Protein AF-A0A1V4PFJ0-F1 (afdb_monomer_lite)

Radius of gyration: 23.64 Å; chains: 1; bounding box: 39×70×58 Å

Structure (mmCIF, N/CA/C/O backbone):
data_AF-A0A1V4PFJ0-F1
#
_entry.id   AF-A0A1V4PFJ0-F1
#
loop_
_atom_site.group_PDB
_atom_site.id
_atom_site.type_symbol
_atom_site.label_atom_id
_atom_site.label_alt_id
_atom_site.label_comp_id
_atom_site.label_asym_id
_atom_site.label_entity_id
_atom_site.label_seq_id
_atom_site.pdbx_PDB_ins_code
_atom_site.Cartn_x
_atom_site.Cartn_y
_atom_site.Cartn_z
_atom_site.occupancy
_atom_site.B_iso_or_equiv
_atom_site.auth_seq_id
_atom_site.auth_comp_id
_atom_site.auth_asym_id
_atom_site.auth_atom_id
_atom_site.pdbx_PDB_model_num
ATOM 1 N N . MET A 1 1 ? 21.392 -21.235 12.174 1.00 31.70 1 MET A N 1
ATOM 2 C CA . MET A 1 1 ? 21.861 -22.417 11.417 1.00 31.70 1 MET A CA 1
ATOM 3 C C . MET A 1 1 ? 20.761 -22.623 10.412 1.00 31.70 1 MET A C 1
ATOM 5 O O . MET A 1 1 ? 19.695 -23.098 10.780 1.00 31.70 1 MET A O 1
ATOM 9 N N . ASP A 1 2 ? 20.970 -22.055 9.231 1.00 31.12 2 ASP A N 1
ATOM 10 C CA . ASP A 1 2 ? 19.894 -21.696 8.315 1.00 31.12 2 ASP A CA 1
ATOM 11 C C . ASP A 1 2 ? 19.982 -22.630 7.111 1.00 31.12 2 ASP A C 1
ATOM 13 O O . ASP A 1 2 ? 20.761 -22.398 6.188 1.00 31.12 2 ASP A O 1
ATOM 17 N N . ASP A 1 3 ? 19.206 -23.711 7.149 1.00 29.95 3 ASP A N 1
ATOM 18 C CA . ASP A 1 3 ? 19.057 -24.630 6.024 1.00 29.95 3 ASP A CA 1
ATOM 19 C C . ASP A 1 3 ? 18.077 -24.030 5.009 1.00 29.95 3 ASP A C 1
ATOM 21 O O . ASP A 1 3 ? 16.872 -24.285 5.033 1.00 29.95 3 ASP A O 1
ATOM 25 N N . TRP A 1 4 ? 18.601 -23.219 4.092 1.00 31.28 4 TRP A N 1
ATOM 26 C CA . TRP A 1 4 ? 17.899 -22.891 2.855 1.00 31.28 4 TRP A CA 1
ATOM 27 C C . TRP A 1 4 ? 18.297 -23.902 1.783 1.00 31.28 4 TRP A C 1
ATOM 29 O O . TRP A 1 4 ? 19.468 -24.036 1.429 1.00 31.28 4 TRP A O 1
ATOM 39 N N . CYS A 1 5 ? 17.307 -24.611 1.244 1.00 31.45 5 CYS A N 1
ATOM 40 C CA . CYS A 1 5 ? 17.498 -25.491 0.101 1.00 31.45 5 CYS A CA 1
ATOM 41 C C . CYS A 1 5 ? 17.799 -24.622 -1.134 1.00 31.45 5 CYS A C 1
ATOM 43 O O . CYS A 1 5 ? 16.894 -24.032 -1.725 1.00 31.45 5 CYS A O 1
ATOM 45 N N . GLN A 1 6 ? 19.078 -24.487 -1.495 1.00 30.44 6 GLN A N 1
ATOM 46 C CA . GLN A 1 6 ? 19.480 -23.829 -2.734 1.00 30.44 6 GLN A CA 1
ATOM 47 C C . GLN A 1 6 ? 19.060 -24.706 -3.915 1.00 30.44 6 GLN A C 1
ATOM 49 O O . GLN A 1 6 ? 19.599 -25.792 -4.122 1.00 30.44 6 GLN A O 1
ATOM 54 N N . VAL A 1 7 ? 18.087 -24.237 -4.695 1.00 34.50 7 VAL A N 1
ATOM 55 C CA . VAL A 1 7 ? 17.766 -24.847 -5.987 1.00 34.50 7 VAL A CA 1
ATOM 56 C C . VAL A 1 7 ? 18.818 -24.367 -6.993 1.00 34.50 7 VAL A C 1
ATOM 58 O O . VAL A 1 7 ? 18.945 -23.155 -7.182 1.00 34.50 7 VAL A O 1
ATOM 61 N N . PRO A 1 8 ? 19.577 -25.269 -7.644 1.00 42.34 8 PRO A N 1
ATOM 62 C CA . PRO A 1 8 ? 20.580 -24.881 -8.629 1.00 42.34 8 PRO A CA 1
ATOM 63 C C . PRO A 1 8 ? 19.951 -24.069 -9.768 1.00 42.34 8 PRO A C 1
ATOM 65 O O . PRO A 1 8 ? 18.941 -24.479 -10.347 1.00 42.34 8 PRO A O 1
ATOM 68 N N . LEU A 1 9 ? 20.571 -22.938 -10.119 1.00 40.53 9 LEU A N 1
ATOM 69 C CA . LEU A 1 9 ? 20.148 -22.033 -11.202 1.00 40.53 9 LEU A CA 1
ATOM 70 C C . LEU A 1 9 ? 19.940 -22.747 -12.552 1.00 40.53 9 LEU A C 1
ATOM 72 O O . LEU A 1 9 ? 19.114 -22.332 -13.363 1.00 40.53 9 LEU A O 1
ATOM 76 N N . GLU A 1 10 ? 20.629 -23.866 -12.760 1.00 40.12 10 GLU A N 1
ATOM 77 C CA . GLU A 1 10 ? 20.521 -24.737 -13.933 1.00 40.12 10 GLU A CA 1
ATOM 78 C C . GLU A 1 10 ? 19.104 -25.317 -14.114 1.00 40.12 10 GLU A C 1
ATOM 80 O O . GLU A 1 10 ? 18.629 -25.462 -15.240 1.00 40.12 10 GLU A O 1
ATOM 85 N N . ILE A 1 11 ? 18.384 -25.575 -13.014 1.00 41.59 11 ILE A N 1
ATOM 86 C CA . ILE A 1 11 ? 17.011 -26.103 -13.040 1.00 41.59 11 ILE A CA 1
ATOM 87 C C . ILE A 1 11 ? 16.016 -25.008 -13.443 1.00 41.59 11 ILE A C 1
ATOM 89 O O . ILE A 1 11 ? 15.105 -25.257 -14.233 1.00 41.59 11 ILE A O 1
ATOM 93 N N . LEU A 1 12 ? 16.209 -23.780 -12.954 1.00 40.66 12 LEU A N 1
ATOM 94 C CA . LEU A 1 12 ? 15.379 -22.632 -13.332 1.00 40.66 12 LEU A CA 1
ATOM 95 C C . LEU A 1 12 ? 15.564 -22.274 -14.813 1.00 40.66 12 LEU A C 1
ATOM 97 O O . LEU A 1 12 ? 14.582 -22.009 -15.507 1.00 40.66 12 LEU A O 1
ATOM 101 N N . HIS A 1 13 ? 16.796 -22.352 -15.324 1.00 40.69 13 HIS A N 1
ATOM 102 C CA . HIS A 1 13 ? 17.085 -22.061 -16.727 1.00 40.69 13 HIS A CA 1
ATOM 103 C C . HIS A 1 13 ? 16.528 -23.129 -17.686 1.00 40.69 13 HIS A C 1
ATOM 105 O O . HIS A 1 13 ? 16.026 -22.794 -18.763 1.00 40.69 13 HIS A O 1
ATOM 111 N N . TRP A 1 14 ? 16.527 -24.403 -17.273 1.00 44.72 14 TRP A N 1
ATOM 112 C CA . TRP A 1 14 ? 15.917 -25.500 -18.033 1.00 44.72 14 TRP A CA 1
ATOM 113 C C . TRP A 1 14 ? 14.389 -25.377 -18.135 1.00 44.72 14 TRP A C 1
ATOM 115 O O . TRP A 1 14 ? 13.811 -25.658 -19.188 1.00 44.72 14 TRP A O 1
ATOM 125 N N . ILE A 1 15 ? 13.727 -24.923 -17.063 1.00 46.53 15 ILE A N 1
ATOM 126 C CA . ILE A 1 15 ? 12.273 -24.706 -17.049 1.00 46.53 15 ILE A CA 1
ATOM 127 C C . ILE A 1 15 ? 11.878 -23.580 -18.005 1.00 46.53 15 ILE A C 1
ATOM 129 O O . ILE A 1 15 ? 10.834 -23.680 -18.642 1.00 46.53 15 ILE A O 1
ATOM 133 N N . ASP A 1 16 ? 12.686 -22.530 -18.136 1.00 44.12 16 ASP A N 1
ATOM 134 C CA . ASP A 1 16 ? 12.340 -21.379 -18.974 1.00 44.12 16 ASP A CA 1
ATOM 135 C C . ASP A 1 16 ? 12.580 -21.632 -20.471 1.00 44.12 16 ASP A C 1
ATOM 137 O O . ASP A 1 16 ? 11.769 -21.240 -21.309 1.00 44.12 16 ASP A O 1
ATOM 141 N N . THR A 1 17 ? 13.628 -22.387 -20.813 1.00 45.12 17 THR A N 1
ATOM 142 C CA . THR A 1 17 ? 13.971 -22.729 -22.207 1.00 45.12 17 THR A CA 1
ATOM 143 C C . THR A 1 17 ? 13.023 -23.744 -22.855 1.00 45.12 17 THR A C 1
ATOM 145 O O . THR A 1 17 ? 12.924 -23.788 -24.079 1.00 45.12 17 THR A O 1
ATOM 148 N N . ASN A 1 18 ? 12.278 -24.535 -22.073 1.00 48.31 18 ASN A N 1
ATOM 149 C CA . ASN A 1 18 ? 11.474 -25.650 -22.593 1.00 48.31 18 ASN A CA 1
ATOM 150 C C . ASN A 1 18 ? 9.949 -25.425 -22.586 1.00 48.31 18 ASN A C 1
ATOM 152 O O . ASN A 1 18 ? 9.202 -26.348 -22.921 1.00 48.31 18 ASN A O 1
ATOM 156 N N . LYS A 1 19 ? 9.458 -24.213 -22.275 1.00 46.66 19 LYS A N 1
ATOM 157 C CA . LYS A 1 19 ? 8.010 -23.923 -22.150 1.00 46.66 19 LYS A CA 1
ATOM 158 C C . LYS A 1 19 ? 7.183 -24.119 -23.429 1.00 46.66 19 LYS A C 1
ATOM 160 O O . LYS A 1 19 ? 5.965 -24.201 -23.325 1.00 46.66 19 LYS A O 1
ATOM 165 N N . TRP A 1 20 ? 7.804 -24.231 -24.606 1.00 43.38 20 TRP A N 1
ATOM 166 C CA . TRP A 1 20 ? 7.074 -24.286 -25.885 1.00 43.38 20 TRP A CA 1
ATOM 167 C C . TRP A 1 20 ? 7.496 -25.411 -26.850 1.00 43.38 20 TRP A C 1
ATOM 169 O O . TRP A 1 20 ? 6.861 -25.589 -27.885 1.00 43.38 20 TRP A O 1
ATOM 179 N N . GLY A 1 21 ? 8.514 -26.220 -26.526 1.00 41.78 21 GLY A N 1
ATOM 180 C CA . GLY A 1 21 ? 9.088 -27.192 -27.477 1.00 41.78 21 GLY A CA 1
ATOM 181 C C . GLY A 1 21 ? 8.653 -28.656 -27.319 1.00 41.78 21 GLY A C 1
ATOM 182 O O . GLY A 1 21 ? 8.799 -29.445 -28.251 1.00 41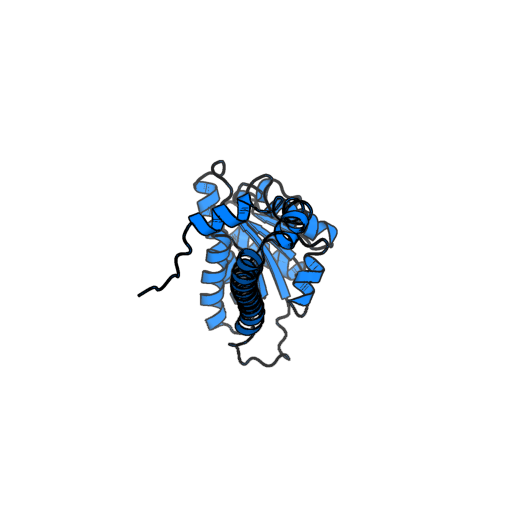.78 21 GLY A O 1
ATOM 183 N N . PHE A 1 22 ? 8.120 -29.057 -26.161 1.00 41.88 22 PHE A N 1
ATOM 184 C CA . PHE A 1 22 ? 8.022 -30.488 -25.829 1.00 41.88 22 PHE A CA 1
ATOM 185 C C . PHE A 1 22 ? 6.773 -31.199 -26.385 1.00 41.88 22 PHE A C 1
ATOM 187 O O . PHE A 1 22 ? 6.776 -32.421 -26.535 1.00 41.88 22 PHE A O 1
ATOM 194 N N . GLY A 1 23 ? 5.710 -30.454 -26.713 1.00 40.91 23 GLY A N 1
ATOM 195 C CA . GLY A 1 23 ? 4.405 -31.032 -27.064 1.00 40.91 23 GLY A CA 1
ATOM 196 C C . GLY A 1 23 ? 4.244 -31.500 -28.516 1.00 40.91 23 GLY A C 1
ATOM 197 O O . GLY A 1 23 ? 3.421 -32.374 -28.777 1.00 40.91 23 GLY A O 1
ATOM 198 N N . ILE A 1 24 ? 5.011 -30.942 -29.462 1.00 43.41 24 ILE A N 1
ATOM 199 C CA . ILE A 1 24 ? 4.742 -31.122 -30.905 1.00 43.41 24 ILE A CA 1
ATOM 200 C C . ILE A 1 24 ? 5.855 -31.914 -31.616 1.00 43.41 24 ILE A C 1
ATOM 202 O O . ILE A 1 24 ? 5.575 -32.672 -32.541 1.00 43.41 24 ILE A O 1
ATOM 206 N N . ALA A 1 25 ? 7.109 -31.841 -31.154 1.00 38.78 25 ALA A N 1
ATOM 207 C CA . ALA A 1 25 ? 8.217 -32.569 -31.784 1.00 38.78 25 ALA A CA 1
ATOM 208 C C . ALA A 1 25 ? 8.263 -34.073 -31.425 1.00 38.78 25 ALA A C 1
ATOM 210 O O . ALA A 1 25 ? 8.782 -34.884 -32.192 1.00 38.78 25 ALA A O 1
ATOM 211 N N . THR A 1 26 ? 7.699 -34.477 -30.281 1.00 46.06 26 THR A N 1
ATOM 212 C CA . THR A 1 26 ? 7.764 -35.865 -29.779 1.00 46.06 26 THR A CA 1
ATOM 213 C C . THR A 1 26 ? 6.647 -36.773 -30.301 1.00 46.06 26 THR A C 1
ATOM 215 O O . THR A 1 26 ? 6.811 -37.993 -30.319 1.00 46.06 26 THR A O 1
ATOM 218 N N . SER A 1 27 ? 5.534 -36.216 -30.777 1.00 47.97 27 SER A N 1
ATOM 219 C CA . SER A 1 27 ? 4.337 -36.975 -31.164 1.00 47.97 27 SER A CA 1
ATOM 220 C C . SER A 1 27 ? 4.395 -37.533 -32.592 1.00 47.97 27 SER A C 1
ATOM 222 O O . SER A 1 27 ? 3.872 -38.619 -32.828 1.00 47.97 27 SER A O 1
ATOM 224 N N . VAL A 1 28 ? 5.093 -36.872 -33.526 1.00 43.62 28 VAL A N 1
ATOM 225 C CA . VAL A 1 28 ? 5.175 -37.329 -34.932 1.00 43.62 28 VAL A CA 1
ATOM 226 C C . VAL A 1 28 ? 6.417 -38.191 -35.202 1.00 43.62 28 VAL A C 1
ATOM 228 O O . VAL A 1 28 ? 6.317 -39.221 -35.863 1.00 43.62 28 VAL A O 1
ATOM 231 N N . LEU A 1 29 ? 7.578 -37.851 -34.627 1.00 41.97 29 LEU A N 1
ATOM 232 C CA . LEU A 1 29 ? 8.813 -38.640 -34.791 1.00 41.97 29 LEU A CA 1
ATOM 233 C C . LEU A 1 29 ? 8.914 -39.821 -33.806 1.00 41.97 29 LEU A C 1
ATOM 235 O O . LEU A 1 29 ? 9.463 -40.867 -34.152 1.00 41.97 29 LEU A O 1
ATOM 239 N N . GLY A 1 30 ? 8.331 -39.709 -32.606 1.00 43.94 30 GLY A N 1
ATOM 240 C CA . GLY A 1 30 ? 8.332 -40.786 -31.608 1.00 43.94 30 GLY A CA 1
ATOM 241 C C . GLY A 1 30 ? 7.454 -41.984 -31.987 1.00 43.94 30 GLY A C 1
ATOM 242 O O . GLY A 1 30 ? 7.793 -43.122 -31.660 1.00 43.94 30 GLY A O 1
ATOM 243 N N . GLY A 1 31 ? 6.363 -41.752 -32.727 1.00 42.97 31 GLY A N 1
ATOM 244 C CA . GLY A 1 31 ? 5.457 -42.811 -33.186 1.00 42.97 31 GLY A CA 1
ATOM 245 C C . GLY A 1 31 ? 6.075 -43.743 -34.232 1.00 42.97 31 GLY A C 1
ATOM 246 O O . GLY A 1 31 ? 5.792 -44.939 -34.229 1.00 42.97 31 GLY A O 1
ATOM 247 N N . ILE A 1 32 ? 6.972 -43.226 -35.079 1.00 46.81 32 ILE A N 1
ATOM 248 C CA . ILE A 1 32 ? 7.593 -43.993 -36.171 1.00 46.81 32 ILE A CA 1
ATOM 249 C C . ILE A 1 32 ? 8.759 -44.856 -35.655 1.00 46.81 32 ILE A C 1
ATOM 251 O O . ILE A 1 32 ? 8.930 -45.993 -36.088 1.00 46.81 32 ILE A O 1
ATOM 255 N N . VAL A 1 33 ? 9.517 -44.379 -34.661 1.00 43.09 33 VAL A N 1
ATOM 256 C CA . VAL A 1 33 ? 10.661 -45.121 -34.090 1.00 43.09 33 VAL A CA 1
ATOM 257 C C . VAL A 1 33 ? 10.218 -46.252 -33.143 1.00 43.09 33 VAL A C 1
ATOM 259 O O . VAL A 1 33 ? 10.895 -47.275 -33.030 1.00 43.09 33 VAL A O 1
ATOM 262 N N . LEU A 1 34 ? 9.051 -46.131 -32.499 1.00 44.06 34 LEU A N 1
ATOM 263 C CA . LEU A 1 34 ? 8.540 -47.127 -31.542 1.00 44.06 34 LEU A CA 1
ATOM 264 C C . LEU A 1 34 ? 8.033 -48.434 -32.176 1.00 44.06 34 LEU A C 1
ATOM 266 O O . LEU A 1 34 ? 7.847 -49.417 -31.454 1.00 44.06 34 LEU A O 1
ATOM 270 N N . LEU A 1 35 ? 7.836 -48.471 -33.497 1.00 48.12 35 LEU A N 1
ATOM 271 C CA . LEU A 1 35 ? 7.360 -49.660 -34.213 1.00 48.12 35 LEU A CA 1
ATOM 272 C C . LEU A 1 35 ? 8.489 -50.584 -34.702 1.00 48.12 35 LEU A C 1
ATOM 274 O O . LEU A 1 35 ? 8.214 -51.738 -35.018 1.00 48.12 35 LEU A O 1
ATOM 278 N N . ALA A 1 36 ? 9.748 -50.130 -34.720 1.00 50.31 36 ALA A N 1
ATOM 279 C CA . ALA A 1 36 ? 10.834 -50.865 -35.378 1.00 50.31 36 ALA A CA 1
ATOM 280 C C . ALA A 1 36 ? 11.785 -51.633 -34.438 1.00 50.31 36 ALA A C 1
ATOM 282 O O . ALA A 1 36 ? 12.492 -52.524 -34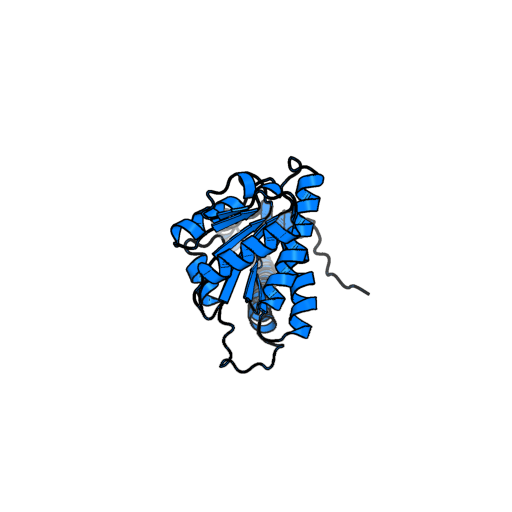.901 1.00 50.31 36 ALA A O 1
ATOM 283 N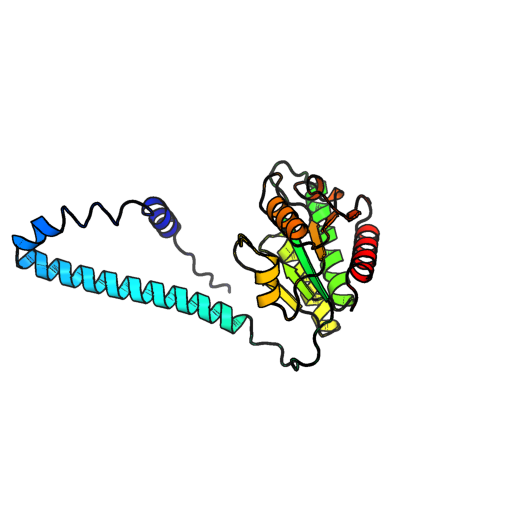 N . VAL A 1 37 ? 11.835 -51.337 -33.129 1.00 52.56 37 VAL A N 1
ATOM 284 C CA . VAL A 1 37 ? 12.849 -51.941 -32.235 1.00 52.56 37 VAL A CA 1
ATOM 285 C C . VAL A 1 37 ? 12.261 -52.337 -30.866 1.00 52.56 37 VAL A C 1
ATOM 287 O O . VAL A 1 37 ? 12.132 -51.495 -29.971 1.00 52.56 37 VAL A O 1
ATOM 290 N N . PRO A 1 38 ? 11.952 -53.631 -30.635 1.00 55.12 38 PRO A N 1
ATOM 291 C CA . PRO A 1 38 ? 11.380 -54.124 -29.373 1.00 55.12 38 PRO A CA 1
ATOM 292 C C . PRO A 1 38 ? 12.250 -53.861 -28.131 1.00 55.12 38 PRO A C 1
ATOM 294 O O . PRO A 1 38 ? 11.724 -53.658 -27.035 1.00 55.12 38 PRO A O 1
ATOM 297 N N . ALA A 1 39 ? 13.577 -53.829 -28.296 1.00 51.69 39 ALA A N 1
ATOM 298 C CA . ALA A 1 39 ? 14.522 -53.528 -27.219 1.00 51.69 39 ALA A CA 1
ATOM 299 C C . ALA A 1 39 ? 14.456 -52.051 -26.783 1.00 51.69 39 ALA A C 1
ATOM 301 O O . ALA A 1 39 ? 14.416 -51.759 -25.586 1.00 51.69 39 ALA A O 1
ATOM 302 N N . LEU A 1 40 ? 14.328 -51.129 -27.746 1.00 44.72 40 LEU A N 1
ATOM 303 C CA . LEU A 1 40 ? 14.185 -49.694 -27.487 1.00 44.72 40 LEU A CA 1
ATOM 304 C C . LEU A 1 40 ? 12.839 -49.383 -26.818 1.00 44.72 40 LEU A C 1
ATOM 306 O O . LEU A 1 40 ? 12.767 -48.536 -25.931 1.00 44.72 40 LEU A O 1
ATOM 310 N N . ARG A 1 41 ? 11.783 -50.133 -27.171 1.00 50.53 41 ARG A N 1
ATOM 311 C CA . ARG A 1 41 ? 10.453 -50.015 -26.556 1.00 50.53 41 ARG A CA 1
ATOM 312 C C . ARG A 1 41 ? 10.497 -50.267 -25.052 1.00 50.53 41 ARG A C 1
ATOM 314 O O . ARG A 1 41 ? 9.958 -49.454 -24.311 1.00 50.53 41 ARG A O 1
ATOM 321 N N . ARG A 1 42 ? 11.167 -51.336 -24.593 1.00 56.09 42 ARG A N 1
ATOM 322 C CA . ARG A 1 42 ? 11.285 -51.650 -23.152 1.00 56.09 42 ARG A CA 1
ATOM 323 C C . ARG A 1 42 ? 12.064 -50.580 -22.393 1.00 56.09 42 ARG A C 1
ATOM 325 O O . ARG A 1 42 ? 11.626 -50.155 -21.322 1.00 56.09 42 ARG A O 1
ATOM 332 N N . GLN A 1 43 ? 13.180 -50.126 -22.960 1.00 49.81 43 GLN A N 1
ATOM 333 C CA . GLN A 1 43 ? 14.024 -49.099 -22.355 1.00 49.81 43 GLN A CA 1
ATOM 334 C C . GLN A 1 43 ? 13.276 -47.762 -22.257 1.00 49.81 43 GLN A C 1
ATOM 336 O O . GLN A 1 43 ? 13.236 -47.167 -21.184 1.00 49.81 43 GLN A O 1
ATOM 341 N N . LEU A 1 44 ? 12.561 -47.363 -23.314 1.00 48.66 44 LEU A N 1
ATOM 342 C CA . LEU A 1 44 ? 11.718 -46.169 -23.315 1.00 48.66 44 LEU A CA 1
ATOM 343 C C . LEU A 1 44 ? 10.531 -46.288 -22.358 1.00 48.66 44 LEU A C 1
ATOM 345 O O . LEU A 1 44 ? 10.268 -45.322 -21.659 1.00 48.66 44 LEU A O 1
ATOM 349 N N . THR A 1 45 ? 9.847 -47.433 -22.235 1.00 56.25 45 THR A N 1
ATOM 350 C CA . THR A 1 45 ? 8.776 -47.584 -21.224 1.00 56.25 45 THR A CA 1
ATOM 351 C C . THR A 1 45 ? 9.288 -47.455 -19.796 1.00 56.25 45 THR A C 1
ATOM 353 O O . THR A 1 45 ? 8.595 -46.884 -18.958 1.00 56.25 45 THR A O 1
ATOM 356 N N . ASN A 1 46 ? 10.496 -47.942 -19.502 1.00 54.44 46 ASN A N 1
ATOM 357 C CA . ASN A 1 46 ? 11.094 -47.768 -18.180 1.00 54.44 46 ASN A CA 1
ATOM 358 C C . ASN A 1 46 ? 11.486 -46.311 -17.932 1.00 54.44 46 ASN A C 1
ATOM 360 O O . ASN A 1 46 ? 11.159 -45.777 -16.876 1.00 54.44 46 ASN A O 1
ATOM 364 N N . THR A 1 47 ? 12.088 -45.640 -18.914 1.00 49.75 47 THR A N 1
ATOM 365 C CA . THR A 1 47 ? 12.406 -44.210 -18.816 1.00 49.75 47 THR A CA 1
ATOM 366 C C . THR A 1 47 ? 11.139 -43.363 -18.696 1.00 49.75 47 THR A C 1
ATOM 368 O O . THR A 1 47 ? 11.070 -42.502 -17.828 1.00 49.75 47 THR A O 1
ATOM 371 N N . TRP A 1 48 ? 10.095 -43.646 -19.477 1.00 49.47 48 TRP A N 1
ATOM 372 C CA . TRP A 1 48 ? 8.797 -42.970 -19.395 1.00 49.47 48 TRP A CA 1
ATOM 373 C C . TRP A 1 48 ? 8.090 -43.219 -18.068 1.00 49.47 48 TRP A C 1
ATOM 375 O O . TRP A 1 48 ? 7.469 -42.302 -17.541 1.00 49.47 48 TRP A O 1
ATOM 385 N N . ARG A 1 49 ? 8.197 -44.421 -17.495 1.00 56.69 49 ARG A N 1
ATOM 386 C CA . ARG A 1 49 ? 7.680 -44.713 -16.154 1.00 56.69 49 ARG A CA 1
ATOM 387 C C . ARG A 1 49 ? 8.418 -43.903 -15.092 1.00 56.69 49 ARG A C 1
ATOM 389 O O . ARG A 1 49 ? 7.755 -43.262 -14.291 1.00 56.69 49 ARG A O 1
ATOM 396 N N . VAL A 1 50 ? 9.750 -43.845 -15.145 1.00 52.00 50 VAL A N 1
ATOM 397 C CA . VAL A 1 50 ? 10.564 -43.046 -14.211 1.00 52.00 50 VAL A CA 1
ATOM 398 C C . VAL A 1 50 ? 10.297 -41.547 -14.372 1.00 52.00 50 VAL A C 1
ATOM 400 O O . VAL A 1 50 ? 10.155 -40.845 -13.375 1.00 52.00 50 VAL A O 1
ATOM 403 N N . VAL A 1 51 ? 10.181 -41.045 -15.604 1.00 46.59 51 VAL A N 1
ATOM 404 C CA . VAL A 1 51 ? 9.827 -39.643 -15.878 1.00 46.59 51 VAL A CA 1
ATOM 405 C C . VAL A 1 51 ? 8.417 -39.352 -15.374 1.00 46.59 51 VAL A C 1
ATOM 407 O O . VAL A 1 51 ? 8.232 -38.379 -14.659 1.00 46.59 51 VAL A O 1
ATOM 410 N N . ARG A 1 52 ? 7.436 -40.219 -15.647 1.00 50.00 52 ARG A N 1
ATOM 411 C CA . ARG A 1 52 ? 6.057 -40.058 -15.168 1.00 50.00 52 ARG A CA 1
ATOM 412 C C . ARG A 1 52 ? 5.967 -40.113 -13.645 1.00 50.00 52 ARG A C 1
ATOM 414 O O . ARG A 1 52 ? 5.285 -39.276 -13.072 1.00 50.00 52 ARG A O 1
ATOM 421 N N . GLU A 1 53 ? 6.658 -41.039 -12.986 1.00 50.56 53 GLU A N 1
ATOM 422 C CA . GLU A 1 53 ? 6.724 -41.118 -11.521 1.00 50.56 53 GLU A CA 1
ATOM 423 C C . GLU A 1 53 ? 7.392 -39.871 -10.930 1.00 50.56 53 GLU A C 1
ATOM 425 O O . GLU A 1 53 ? 6.862 -39.282 -9.993 1.00 50.56 53 GLU A O 1
ATOM 430 N N . ARG A 1 54 ? 8.494 -39.386 -11.517 1.00 47.41 54 ARG A N 1
ATOM 431 C CA . ARG A 1 54 ? 9.160 -38.149 -11.073 1.00 47.41 54 ARG A CA 1
ATOM 432 C C . ARG A 1 54 ? 8.316 -36.900 -11.323 1.00 47.41 54 ARG A C 1
ATOM 434 O O . ARG A 1 54 ? 8.261 -36.038 -10.453 1.00 47.41 54 ARG A O 1
ATOM 441 N N . SER A 1 55 ? 7.619 -36.809 -12.454 1.00 45.34 55 SER A N 1
ATOM 442 C CA . SER A 1 55 ? 6.694 -35.714 -12.762 1.00 45.34 55 SER A CA 1
ATOM 443 C C . SER A 1 55 ? 5.464 -35.743 -11.861 1.00 45.34 55 SER A C 1
ATOM 445 O O . SER A 1 55 ? 5.055 -34.694 -11.379 1.00 45.34 55 SER A O 1
ATOM 447 N N . LEU A 1 56 ? 4.898 -36.919 -11.573 1.00 44.47 56 LEU A N 1
ATOM 448 C CA . LEU A 1 56 ? 3.798 -37.064 -10.617 1.00 44.47 56 LEU A CA 1
ATOM 449 C C . LEU A 1 56 ? 4.253 -36.726 -9.196 1.00 44.47 56 LEU A C 1
ATOM 451 O O . LEU A 1 56 ? 3.514 -36.049 -8.489 1.00 44.47 56 LEU A O 1
ATOM 455 N N . ASN A 1 57 ? 5.478 -37.089 -8.810 1.00 44.94 57 ASN A N 1
ATOM 456 C CA . ASN A 1 57 ? 6.061 -36.688 -7.532 1.00 44.94 57 ASN A CA 1
ATOM 457 C C . ASN A 1 57 ? 6.294 -35.174 -7.469 1.00 44.94 57 ASN A C 1
ATOM 459 O O . ASN A 1 57 ? 5.935 -34.575 -6.463 1.00 44.94 57 ASN A O 1
ATOM 463 N N . CYS A 1 58 ? 6.785 -34.539 -8.540 1.00 38.75 58 CYS A N 1
ATOM 464 C CA . CYS A 1 58 ? 6.902 -33.080 -8.652 1.00 38.75 58 CYS A CA 1
ATOM 465 C C . CYS A 1 58 ? 5.537 -32.384 -8.603 1.00 38.75 58 CYS A C 1
ATOM 467 O O . CYS A 1 58 ? 5.383 -31.404 -7.888 1.00 38.75 58 CYS A O 1
ATOM 469 N N . ILE A 1 59 ? 4.519 -32.902 -9.293 1.00 43.12 59 ILE A N 1
ATOM 470 C CA . ILE A 1 59 ? 3.151 -32.368 -9.232 1.00 43.12 59 ILE A CA 1
ATOM 471 C C . ILE A 1 59 ? 2.560 -32.574 -7.834 1.00 43.12 59 ILE A C 1
ATOM 473 O O . ILE A 1 59 ? 1.882 -31.682 -7.332 1.00 43.12 59 ILE A O 1
ATOM 477 N N . SER A 1 60 ? 2.829 -33.705 -7.176 1.00 39.59 60 SER A N 1
ATOM 478 C CA . SER A 1 60 ? 2.411 -33.947 -5.791 1.00 39.59 60 SER A CA 1
ATOM 479 C C . SER A 1 60 ? 3.163 -33.051 -4.811 1.00 39.59 60 SER A C 1
ATOM 481 O O . SER A 1 60 ? 2.563 -32.603 -3.848 1.00 39.59 60 SER A O 1
ATOM 483 N N . PHE A 1 61 ? 4.429 -32.721 -5.085 1.00 39.06 61 PHE A N 1
ATOM 484 C CA . PHE A 1 61 ? 5.254 -31.821 -4.286 1.00 39.06 61 PHE A CA 1
ATOM 485 C C . PHE A 1 61 ? 4.822 -30.367 -4.470 1.00 39.06 61 PHE A C 1
ATOM 487 O O . PHE A 1 61 ? 4.677 -29.657 -3.489 1.00 39.06 61 PHE A O 1
ATOM 494 N N . VAL A 1 62 ? 4.502 -29.940 -5.694 1.00 38.44 62 VAL A N 1
ATOM 495 C CA . VAL A 1 62 ? 3.915 -28.623 -5.977 1.00 38.44 62 VAL A CA 1
ATOM 496 C C . VAL A 1 62 ? 2.508 -28.532 -5.387 1.00 38.44 62 VAL A C 1
ATOM 498 O O . VAL A 1 62 ? 2.192 -27.540 -4.741 1.00 38.44 62 VAL A O 1
ATOM 501 N N . ARG A 1 63 ? 1.668 -29.571 -5.505 1.00 32.62 63 ARG A N 1
ATOM 502 C CA . ARG A 1 63 ? 0.359 -29.631 -4.825 1.00 32.62 63 ARG A CA 1
ATOM 503 C C . ARG A 1 63 ? 0.499 -29.681 -3.309 1.00 32.62 63 ARG A C 1
ATOM 505 O O . ARG A 1 63 ? -0.298 -29.045 -2.639 1.00 32.62 63 ARG A O 1
ATOM 512 N N . SER A 1 64 ? 1.504 -30.373 -2.783 1.00 32.25 64 SER A N 1
ATOM 513 C CA . SER A 1 64 ? 1.859 -30.388 -1.366 1.00 32.25 64 SER A CA 1
ATOM 514 C C . SER A 1 64 ? 2.299 -28.998 -0.934 1.00 32.25 64 SER A C 1
ATOM 516 O O . SER A 1 64 ? 1.748 -28.495 0.022 1.00 32.25 64 SER A O 1
ATOM 518 N N . LEU A 1 65 ? 3.139 -28.287 -1.683 1.00 32.00 65 LEU A N 1
ATOM 519 C CA . LEU A 1 65 ? 3.493 -26.887 -1.432 1.00 32.00 65 LEU A CA 1
ATOM 520 C C . LEU A 1 65 ? 2.278 -25.960 -1.498 1.00 32.00 65 LEU A C 1
ATOM 522 O O . LEU A 1 65 ? 2.161 -25.080 -0.656 1.00 32.00 65 LEU A O 1
ATOM 526 N N . THR A 1 66 ? 1.346 -26.188 -2.429 1.00 33.12 66 THR A N 1
ATOM 527 C CA . THR A 1 66 ? 0.103 -25.405 -2.587 1.00 33.12 66 THR A CA 1
ATOM 528 C C . THR A 1 66 ? -0.909 -25.702 -1.468 1.00 33.12 66 THR A C 1
ATOM 530 O O . THR A 1 66 ? -1.649 -24.824 -1.033 1.00 33.12 66 THR A O 1
ATOM 533 N N . LEU A 1 67 ? -0.953 -26.942 -0.972 1.00 30.72 67 LEU A N 1
ATOM 534 C CA . LEU A 1 67 ? -1.798 -27.362 0.151 1.00 30.72 67 LEU A CA 1
ATOM 535 C C . LEU A 1 67 ? -1.161 -27.027 1.504 1.00 30.72 67 LEU A C 1
ATOM 537 O O . LEU A 1 67 ? -1.883 -26.696 2.434 1.00 30.72 67 LEU A O 1
ATOM 541 N N . THR A 1 68 ? 0.169 -27.025 1.589 1.00 29.89 68 THR A N 1
ATOM 542 C CA . THR A 1 68 ? 0.944 -26.656 2.778 1.00 29.89 68 THR A CA 1
ATOM 543 C C . THR A 1 68 ? 0.963 -25.143 2.950 1.00 29.89 68 THR A C 1
ATOM 545 O O . THR A 1 68 ? 0.818 -24.683 4.071 1.00 29.89 68 THR A O 1
ATOM 548 N N . THR A 1 69 ? 1.002 -24.352 1.868 1.00 35.50 69 THR A N 1
ATOM 549 C CA . THR A 1 69 ? 0.720 -22.903 1.940 1.00 35.50 69 THR A CA 1
ATOM 550 C C . THR A 1 69 ? -0.734 -22.634 2.313 1.00 35.50 69 THR A C 1
ATOM 552 O O . THR A 1 69 ? -0.983 -21.775 3.151 1.00 35.50 69 THR A O 1
ATOM 555 N N . LYS A 1 70 ? -1.703 -23.411 1.803 1.00 31.70 70 LYS A N 1
ATOM 556 C CA . LYS A 1 70 ? -3.098 -23.320 2.274 1.00 31.70 70 LYS A CA 1
ATOM 557 C C . LYS A 1 70 ? -3.278 -23.728 3.741 1.00 31.70 70 LYS A C 1
ATOM 559 O O . LYS A 1 70 ? -4.171 -23.194 4.383 1.00 31.70 70 LYS A O 1
ATOM 564 N N . SER A 1 71 ? -2.469 -24.634 4.292 1.00 30.48 71 SER A N 1
ATOM 565 C CA . SER A 1 71 ? -2.612 -25.086 5.684 1.00 30.48 71 SER A CA 1
ATOM 566 C C . SER A 1 71 ? -1.724 -24.338 6.685 1.00 30.48 71 SER A C 1
ATOM 568 O O . SER A 1 71 ? -2.107 -24.225 7.847 1.00 30.48 71 SER A O 1
ATOM 570 N N . SER A 1 72 ? -0.570 -23.801 6.274 1.00 33.62 72 SER A N 1
ATOM 571 C CA . SER A 1 72 ? 0.322 -23.022 7.149 1.00 33.62 72 SER A CA 1
ATOM 572 C C . SER A 1 72 ? -0.108 -21.560 7.285 1.00 33.62 72 SER A C 1
ATOM 574 O O . SER A 1 72 ? 0.280 -20.909 8.245 1.00 33.62 72 SER A O 1
ATOM 576 N N . LEU A 1 73 ? -0.954 -21.052 6.380 1.00 41.56 73 LEU A N 1
ATOM 577 C CA . LEU A 1 73 ? -1.644 -19.765 6.549 1.00 41.56 73 LEU A CA 1
ATOM 578 C C . LEU A 1 73 ? -2.797 -19.823 7.574 1.00 41.56 73 LEU A C 1
ATOM 580 O O . LEU A 1 73 ? -3.316 -18.775 7.945 1.00 41.56 73 LEU A O 1
ATOM 584 N N . TYR A 1 74 ? -3.183 -21.017 8.054 1.00 41.50 74 TYR A N 1
ATOM 585 C CA . TYR A 1 74 ? -4.378 -21.222 8.893 1.00 41.50 74 TYR A CA 1
ATOM 586 C C . TYR A 1 74 ? -4.138 -21.843 10.278 1.00 41.50 74 TYR A C 1
ATOM 588 O O . TYR A 1 74 ? -5.092 -22.028 11.031 1.00 41.50 74 TYR A O 1
ATOM 596 N N . ARG A 1 75 ? -2.897 -22.133 10.673 1.00 34.97 75 ARG A N 1
ATOM 597 C CA . ARG A 1 75 ? -2.590 -22.624 12.026 1.00 34.97 75 ARG A CA 1
ATOM 598 C C . ARG A 1 75 ? -1.503 -21.768 12.652 1.00 34.97 75 ARG A C 1
ATOM 600 O O . ARG A 1 75 ? -0.350 -22.125 12.484 1.00 34.97 75 ARG A O 1
ATOM 607 N N . ASP A 1 76 ? -1.873 -20.662 13.308 1.00 38.94 76 ASP A N 1
ATOM 608 C CA . ASP A 1 76 ? -1.365 -20.356 14.666 1.00 38.94 76 ASP A CA 1
ATOM 609 C C . ASP A 1 76 ? -1.939 -19.078 15.322 1.00 38.94 76 ASP A C 1
ATOM 611 O O . ASP A 1 76 ? -1.210 -18.247 15.850 1.00 38.94 76 ASP A O 1
ATOM 615 N N . THR A 1 77 ? -3.258 -18.868 15.332 1.00 41.19 77 THR A N 1
ATOM 616 C CA . THR A 1 77 ? -3.850 -17.972 16.350 1.00 41.19 77 THR A CA 1
ATOM 617 C C . THR A 1 77 ? -5.191 -18.555 16.764 1.00 41.19 77 THR A C 1
ATOM 619 O O . THR A 1 77 ? -6.127 -18.565 15.972 1.00 41.19 77 THR A O 1
ATOM 622 N N . GLY A 1 78 ? -5.275 -19.110 17.973 1.00 37.88 78 GLY A N 1
ATOM 623 C CA . GLY A 1 78 ? -6.502 -19.661 18.558 1.00 37.88 78 GLY A CA 1
ATOM 624 C C . GLY A 1 78 ? -7.540 -18.591 18.907 1.00 37.88 78 GLY A C 1
ATOM 625 O O . GLY A 1 78 ? -8.029 -18.565 20.029 1.00 37.88 78 GLY A O 1
ATOM 626 N N . THR A 1 79 ? -7.840 -17.686 17.978 1.00 43.72 79 THR A N 1
ATOM 627 C CA . THR A 1 79 ? -8.886 -16.677 18.119 1.00 43.72 79 THR A CA 1
ATOM 628 C C . THR A 1 79 ? -10.166 -17.144 17.440 1.00 43.72 79 THR A C 1
ATOM 630 O O . THR A 1 79 ? -10.169 -17.554 16.277 1.00 43.72 79 THR A O 1
ATOM 633 N N . ASP A 1 80 ? -11.242 -17.100 18.219 1.00 38.03 80 ASP A N 1
ATOM 634 C CA . ASP A 1 80 ? -12.617 -17.383 17.831 1.00 38.03 80 ASP A CA 1
ATOM 635 C C . ASP A 1 80 ? -12.984 -16.593 16.551 1.00 38.03 80 ASP A C 1
ATOM 637 O O . ASP A 1 80 ? -12.764 -15.378 16.511 1.00 38.03 80 ASP A O 1
ATOM 641 N N . PRO A 1 81 ? -13.523 -17.221 15.485 1.00 44.50 81 PRO A N 1
ATOM 642 C CA . PRO A 1 81 ? -13.944 -16.527 14.259 1.00 44.50 81 PRO A CA 1
ATOM 643 C C . PRO A 1 81 ? -15.034 -15.454 14.465 1.00 44.50 81 PRO A C 1
ATOM 645 O O . PRO A 1 81 ? -15.404 -14.777 13.505 1.00 44.50 81 PRO A O 1
ATOM 648 N N . ALA A 1 82 ? -15.544 -15.286 15.690 1.00 41.25 82 ALA A N 1
ATOM 649 C CA . ALA A 1 82 ? -16.551 -14.297 16.062 1.00 41.25 82 ALA A CA 1
ATOM 650 C C . ALA A 1 82 ? -16.011 -12.870 16.314 1.00 41.25 82 ALA A C 1
ATOM 652 O O . ALA A 1 82 ? -16.786 -11.918 16.221 1.00 41.25 82 ALA A O 1
ATOM 653 N N . GLU A 1 83 ? -14.712 -12.669 16.564 1.00 44.56 83 GLU A N 1
ATOM 654 C CA . GLU A 1 83 ? -14.117 -11.323 16.662 1.00 44.56 83 GLU A CA 1
ATOM 655 C C . GLU A 1 83 ? -13.515 -10.912 15.318 1.00 44.56 83 GLU A C 1
ATOM 657 O O . GLU A 1 83 ? -12.303 -10.917 15.116 1.00 44.56 83 GLU A O 1
ATOM 662 N N . VAL A 1 84 ? -14.372 -10.597 14.346 1.00 45.72 84 VAL A N 1
ATOM 663 C CA . VAL A 1 84 ? -13.922 -10.154 13.021 1.00 45.72 84 VAL A CA 1
ATOM 664 C C . VAL A 1 84 ? -13.270 -8.769 13.161 1.00 45.72 84 VAL A C 1
ATOM 666 O O . VAL A 1 84 ? -13.986 -7.804 13.445 1.00 45.72 84 VAL A O 1
ATOM 669 N N . PRO A 1 85 ? -11.944 -8.609 12.957 1.00 52.28 85 PRO A N 1
ATOM 670 C CA . PRO A 1 85 ? -11.334 -7.284 12.951 1.00 52.28 85 PRO A CA 1
ATOM 671 C C . PRO A 1 85 ? -11.983 -6.451 11.839 1.00 52.28 85 PRO A C 1
ATOM 673 O O . PRO A 1 85 ? -12.023 -6.853 10.675 1.00 52.28 85 PRO A O 1
ATOM 676 N N . SER A 1 86 ? -12.535 -5.297 12.216 1.00 61.44 86 SER A N 1
ATOM 677 C CA . SER A 1 86 ? -13.556 -4.574 11.446 1.00 61.44 86 SER A CA 1
ATOM 678 C C . SER A 1 86 ? -13.064 -3.916 10.154 1.00 61.44 86 SER A C 1
ATOM 680 O O . SER A 1 86 ? -13.875 -3.391 9.395 1.00 61.44 86 SER A O 1
ATOM 682 N N . ARG A 1 87 ? -11.758 -3.922 9.857 1.00 82.19 87 ARG A N 1
ATOM 683 C CA . ARG A 1 87 ? -11.189 -3.201 8.706 1.00 82.19 87 ARG A CA 1
ATOM 684 C C . ARG A 1 87 ? -9.976 -3.920 8.133 1.00 82.19 87 ARG A C 1
ATOM 686 O O . ARG A 1 87 ? -9.064 -4.273 8.881 1.00 82.19 87 ARG A 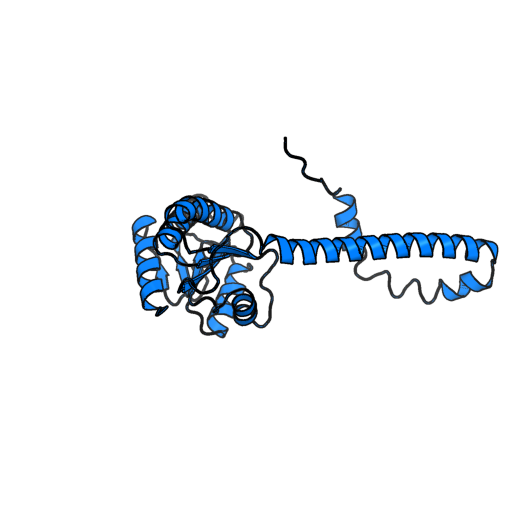O 1
ATOM 693 N N . ALA A 1 88 ? -9.951 -4.077 6.811 1.00 89.25 88 ALA A N 1
ATOM 694 C CA . ALA A 1 88 ? -8.799 -4.575 6.070 1.00 89.25 88 ALA A CA 1
ATOM 695 C C . ALA A 1 88 ? -8.302 -3.517 5.078 1.00 89.25 88 ALA A C 1
ATOM 697 O O . ALA A 1 88 ? -9.097 -2.892 4.377 1.00 89.25 88 ALA A O 1
ATOM 698 N N . VAL A 1 89 ? -6.988 -3.331 5.011 1.00 93.00 89 VAL A N 1
ATOM 699 C CA . VAL A 1 89 ? -6.319 -2.422 4.077 1.00 93.00 89 VAL A CA 1
ATOM 700 C C . VAL A 1 89 ? -5.374 -3.224 3.202 1.00 93.00 89 VAL A C 1
ATOM 702 O O . VAL A 1 89 ? -4.631 -4.074 3.690 1.00 93.00 89 VAL A O 1
ATOM 705 N N . TRP A 1 90 ? -5.382 -2.927 1.910 1.00 94.69 90 TRP A N 1
ATOM 706 C CA . TRP A 1 90 ? -4.405 -3.442 0.966 1.00 94.69 90 TRP A CA 1
ATOM 707 C C . TRP A 1 90 ? -3.247 -2.445 0.852 1.00 94.69 90 TRP A C 1
ATOM 709 O O . TRP A 1 90 ? -3.474 -1.257 0.639 1.00 94.69 90 TRP A O 1
ATOM 719 N N . VAL A 1 91 ? -2.003 -2.895 1.014 1.00 95.69 91 VAL A N 1
ATOM 720 C CA . VAL A 1 91 ? -0.812 -2.060 0.811 1.00 95.69 91 VAL A CA 1
ATOM 721 C C . VAL A 1 91 ? 0.014 -2.610 -0.344 1.00 95.69 91 VAL A C 1
ATOM 723 O O . VAL A 1 91 ? 0.403 -3.780 -0.349 1.00 95.69 91 VAL A O 1
ATOM 726 N N . ALA A 1 92 ? 0.301 -1.738 -1.304 1.00 94.94 92 ALA A N 1
ATOM 727 C CA . ALA A 1 92 ? 1.104 -2.008 -2.484 1.00 94.94 92 ALA A CA 1
ATOM 728 C C . ALA A 1 92 ? 2.349 -1.118 -2.478 1.00 94.94 92 ALA A C 1
ATOM 730 O O . ALA A 1 92 ? 2.289 0.067 -2.145 1.00 94.94 92 ALA A O 1
ATOM 731 N N . GLY A 1 93 ? 3.495 -1.668 -2.870 1.00 93.69 93 GLY A N 1
ATOM 732 C CA . GLY A 1 93 ? 4.719 -0.879 -2.896 1.00 93.69 93 GLY A CA 1
ATOM 733 C C . GLY A 1 93 ? 5.986 -1.667 -3.166 1.00 93.69 93 GLY A C 1
ATOM 734 O O . GLY A 1 93 ? 6.014 -2.887 -3.024 1.00 93.69 93 GLY A O 1
ATOM 735 N N . SER A 1 94 ? 7.045 -0.960 -3.548 1.00 92.50 94 SER A N 1
ATOM 736 C CA . SER A 1 94 ? 8.427 -1.457 -3.590 1.00 92.50 94 SER A CA 1
ATOM 737 C C . SER A 1 94 ? 9.394 -0.285 -3.401 1.00 92.50 94 SER A C 1
ATOM 739 O O . SER A 1 94 ? 8.974 0.870 -3.422 1.00 92.50 94 SER A O 1
ATOM 741 N N . TYR A 1 95 ? 10.697 -0.543 -3.274 1.00 87.62 95 TYR A N 1
ATOM 742 C CA . TYR A 1 95 ? 11.711 0.522 -3.260 1.00 87.62 95 TYR A CA 1
ATOM 743 C C . TYR A 1 95 ? 11.905 1.229 -4.615 1.00 87.62 95 TYR A C 1
ATOM 745 O O . TYR A 1 95 ? 12.826 2.026 -4.769 1.00 87.62 95 TYR A O 1
ATOM 753 N N . GLY A 1 96 ? 11.033 0.968 -5.589 1.00 76.62 96 GLY A N 1
ATOM 754 C CA . GLY A 1 96 ? 11.190 1.471 -6.943 1.00 76.62 96 GLY A CA 1
ATOM 755 C C . GLY A 1 96 ? 12.238 0.688 -7.718 1.00 76.62 96 GLY A C 1
ATOM 756 O O . GLY A 1 96 ? 12.481 -0.485 -7.436 1.00 76.62 96 GLY A O 1
ATOM 757 N N . ASP A 1 97 ? 12.808 1.336 -8.722 1.00 80.00 97 ASP A N 1
ATOM 758 C CA . ASP A 1 97 ? 13.910 0.835 -9.539 1.00 80.00 97 ASP A CA 1
ATOM 759 C C . ASP A 1 97 ? 15.192 1.646 -9.271 1.00 80.00 97 ASP A C 1
ATOM 761 O O . ASP A 1 97 ? 15.286 2.427 -8.314 1.00 80.00 97 ASP A O 1
ATOM 765 N N . ASP A 1 98 ? 16.202 1.465 -10.117 1.00 79.56 98 ASP A N 1
ATOM 766 C CA . ASP A 1 98 ? 17.468 2.196 -10.029 1.00 79.56 98 ASP A CA 1
ATOM 767 C C . ASP A 1 98 ? 17.305 3.707 -10.262 1.00 79.56 98 ASP A C 1
ATOM 769 O O . ASP A 1 98 ? 18.170 4.481 -9.861 1.00 79.56 98 ASP A O 1
ATOM 773 N N . SER A 1 99 ? 16.185 4.151 -10.847 1.00 79.12 99 SER A N 1
ATOM 774 C CA . SER A 1 99 ? 15.891 5.575 -11.045 1.00 79.12 99 SER A CA 1
ATOM 775 C C . SER A 1 99 ? 15.331 6.261 -9.795 1.00 79.12 99 SER A C 1
ATOM 777 O O . SER A 1 99 ? 15.302 7.489 -9.726 1.00 79.12 99 SER A O 1
ATOM 779 N N . THR A 1 100 ? 14.903 5.487 -8.792 1.00 85.06 100 THR A N 1
ATOM 780 C CA . THR A 1 100 ? 14.384 6.021 -7.526 1.00 85.06 100 THR A CA 1
ATOM 781 C C . THR A 1 100 ? 15.542 6.413 -6.610 1.00 85.06 100 THR A C 1
ATOM 783 O O . THR A 1 100 ? 16.422 5.594 -6.323 1.00 85.06 100 THR A O 1
ATOM 786 N N . SER A 1 101 ? 15.538 7.659 -6.132 1.00 90.38 101 SER A N 1
ATOM 787 C CA . SER A 1 101 ? 16.633 8.203 -5.327 1.00 90.38 101 SER A CA 1
ATOM 788 C C . SER A 1 101 ? 16.744 7.521 -3.960 1.00 90.38 101 SER A C 1
ATOM 790 O O . SER A 1 101 ? 15.756 7.077 -3.371 1.00 90.38 101 SER A O 1
ATOM 792 N N . ASP A 1 102 ? 17.949 7.501 -3.388 1.00 91.00 102 ASP A N 1
ATOM 793 C CA . ASP A 1 102 ? 18.176 6.950 -2.045 1.00 91.00 102 ASP A CA 1
ATOM 794 C C . ASP A 1 102 ? 17.344 7.650 -0.964 1.00 91.00 102 ASP A C 1
ATOM 796 O O . ASP A 1 102 ? 16.974 7.040 0.040 1.00 91.00 102 ASP A O 1
ATOM 800 N N . GLN A 1 103 ? 17.050 8.940 -1.147 1.00 91.25 103 GLN A N 1
ATOM 801 C CA . GLN A 1 103 ? 16.201 9.694 -0.227 1.00 91.25 103 GLN A CA 1
ATOM 802 C C . GLN A 1 103 ? 14.750 9.204 -0.280 1.00 91.25 103 GLN A C 1
ATOM 804 O O . GLN A 1 103 ? 14.152 8.984 0.773 1.00 91.25 103 GLN A O 1
ATOM 809 N N . GLU A 1 104 ? 14.207 8.970 -1.476 1.00 91.00 104 GLU A N 1
ATOM 810 C CA . GLU A 1 104 ? 12.863 8.410 -1.662 1.00 91.00 104 GLU A CA 1
ATOM 811 C C . GLU A 1 104 ? 12.775 6.984 -1.116 1.00 91.00 104 GLU A C 1
ATOM 813 O O . GLU A 1 104 ? 11.838 6.669 -0.383 1.00 91.00 104 GLU A O 1
ATOM 818 N N . LYS A 1 105 ? 13.790 6.145 -1.365 1.00 91.31 105 LYS A N 1
ATOM 819 C CA . LYS A 1 105 ? 13.882 4.789 -0.795 1.00 91.31 105 LYS A CA 1
ATOM 820 C C . LYS A 1 105 ? 13.895 4.823 0.734 1.00 91.31 105 LYS A C 1
ATOM 822 O O . LYS A 1 105 ? 13.121 4.118 1.381 1.00 91.31 105 LYS A O 1
ATOM 827 N N . LYS A 1 106 ? 14.715 5.692 1.338 1.00 92.06 106 LYS A N 1
ATOM 828 C CA . LYS A 1 106 ? 14.746 5.887 2.800 1.00 92.06 106 LYS A CA 1
ATOM 829 C C . LYS A 1 106 ? 13.393 6.344 3.340 1.00 92.06 106 LYS A C 1
ATOM 831 O O . LYS A 1 106 ? 12.952 5.829 4.369 1.00 92.06 106 LYS A O 1
ATOM 836 N N . PHE A 1 107 ? 12.738 7.279 2.656 1.00 91.75 107 PHE A N 1
ATOM 837 C CA . PHE A 1 107 ? 11.413 7.760 3.033 1.00 91.75 107 PHE A CA 1
ATOM 838 C C . PHE A 1 107 ? 10.363 6.644 2.939 1.00 91.75 107 PHE A C 1
ATOM 840 O O . PHE A 1 107 ? 9.614 6.438 3.891 1.00 91.75 107 PHE A O 1
ATOM 847 N N . ALA A 1 108 ? 10.363 5.858 1.859 1.00 93.56 108 ALA A N 1
ATOM 848 C CA . ALA A 1 108 ? 9.478 4.709 1.673 1.00 93.56 108 ALA A CA 1
ATOM 849 C C . ALA A 1 108 ? 9.598 3.699 2.827 1.00 93.56 108 ALA A C 1
ATOM 851 O O . ALA A 1 108 ? 8.586 3.302 3.403 1.00 93.56 108 ALA A O 1
ATOM 852 N N . GLY A 1 109 ? 10.824 3.350 3.233 1.00 94.56 109 GLY A N 1
ATOM 853 C CA . GLY A 1 109 ? 11.062 2.453 4.370 1.00 94.56 109 GLY A CA 1
ATOM 854 C C . GLY A 1 109 ? 10.608 3.048 5.710 1.00 94.56 109 GLY A C 1
ATOM 855 O O . GLY A 1 109 ? 10.019 2.360 6.543 1.00 94.56 109 GLY A O 1
ATOM 856 N N . GLN A 1 110 ? 10.816 4.353 5.932 1.00 94.69 110 GLN A N 1
ATOM 857 C CA . GLN A 1 110 ? 10.293 5.037 7.124 1.00 94.69 110 GLN A CA 1
ATOM 858 C C . GLN A 1 110 ? 8.762 5.010 7.175 1.00 94.69 110 GLN A C 1
ATOM 860 O O . GLN A 1 110 ? 8.202 4.665 8.217 1.00 94.69 110 GLN A O 1
ATOM 865 N N . VAL A 1 111 ? 8.099 5.335 6.062 1.00 94.62 111 VAL A N 1
ATOM 866 C CA . VAL A 1 111 ? 6.639 5.279 5.935 1.00 94.62 111 VAL A CA 1
ATOM 867 C C . VAL A 1 111 ? 6.143 3.860 6.175 1.00 94.62 111 VAL A C 1
ATOM 869 O O . VAL A 1 111 ? 5.238 3.685 6.978 1.00 94.62 111 VAL A O 1
ATOM 872 N N . ALA A 1 112 ? 6.755 2.843 5.568 1.00 95.69 112 ALA A N 1
ATOM 873 C CA . ALA A 1 112 ? 6.357 1.449 5.744 1.00 95.69 112 ALA A CA 1
ATOM 874 C C . ALA A 1 112 ? 6.406 1.001 7.212 1.00 95.69 112 ALA A C 1
ATOM 876 O O . ALA A 1 112 ? 5.447 0.410 7.715 1.00 95.69 112 ALA A O 1
ATOM 877 N N . ARG A 1 113 ? 7.482 1.340 7.934 1.00 95.31 113 ARG A N 1
ATOM 87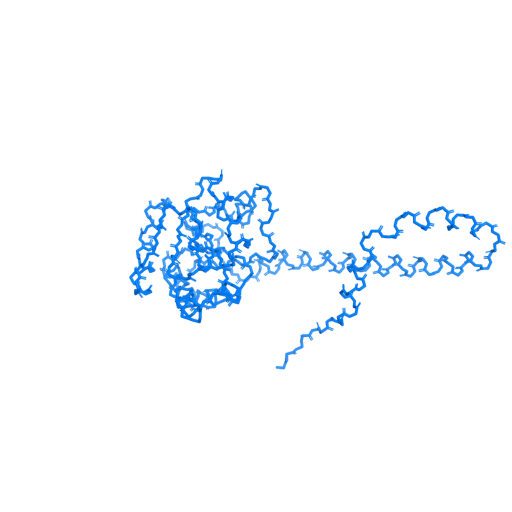8 C CA . ARG A 1 113 ? 7.611 1.024 9.365 1.00 95.31 113 ARG A CA 1
ATOM 879 C C . ARG A 1 113 ? 6.577 1.765 10.213 1.00 95.31 113 ARG A C 1
ATOM 881 O O . ARG A 1 113 ? 5.928 1.143 11.053 1.00 95.31 113 ARG A O 1
ATOM 888 N N . LEU A 1 114 ? 6.413 3.071 10.002 1.00 94.62 114 LEU A N 1
ATOM 889 C CA . LEU A 1 114 ? 5.438 3.877 10.744 1.00 94.62 114 LEU A CA 1
ATOM 890 C C . LEU A 1 114 ? 4.006 3.415 10.462 1.00 94.62 114 LEU A C 1
ATOM 892 O O . LEU A 1 114 ? 3.231 3.221 11.393 1.00 94.62 114 LEU A O 1
ATOM 896 N N . LEU A 1 115 ? 3.680 3.161 9.197 1.00 95.06 115 LEU A N 1
ATOM 897 C CA . LEU A 1 115 ? 2.373 2.681 8.773 1.00 95.06 115 LEU A CA 1
ATOM 898 C C . LEU A 1 115 ? 2.060 1.308 9.378 1.00 95.06 115 LEU A C 1
ATOM 900 O O . LEU A 1 115 ? 0.974 1.128 9.919 1.00 95.06 115 LEU A O 1
ATOM 904 N N . GLY A 1 116 ? 3.009 0.367 9.363 1.00 93.94 116 GLY A N 1
ATOM 905 C CA . GLY A 1 116 ? 2.836 -0.940 10.005 1.00 93.94 116 GLY A CA 1
ATOM 906 C C . GLY A 1 116 ? 2.541 -0.824 11.504 1.00 93.94 116 GLY A C 1
ATOM 907 O O . GLY A 1 116 ? 1.649 -1.499 12.011 1.00 93.94 116 GLY A O 1
ATOM 908 N N . SER A 1 117 ? 3.235 0.078 12.204 1.00 93.12 117 SER A N 1
ATOM 909 C CA . SER A 1 117 ? 2.992 0.359 13.626 1.00 93.12 117 SER A CA 1
ATOM 910 C C . SER A 1 117 ? 1.596 0.938 13.872 1.00 93.12 117 SER A C 1
ATOM 912 O O . SER A 1 117 ? 0.853 0.439 14.716 1.00 93.12 117 SER A O 1
ATOM 914 N N . GLU A 1 118 ? 1.206 1.969 13.121 1.00 92.75 118 GLU A N 1
ATOM 915 C CA . GLU A 1 118 ? -0.069 2.660 13.336 1.00 92.75 118 GLU A CA 1
ATOM 916 C C . GLU A 1 118 ? -1.284 1.827 12.895 1.00 92.75 118 GLU A C 1
ATOM 918 O O . GLU A 1 118 ? -2.317 1.863 13.564 1.00 92.75 118 GLU A O 1
ATOM 923 N N . LEU A 1 119 ? -1.166 1.018 11.834 1.00 92.12 119 LEU A N 1
ATOM 924 C CA . LEU A 1 119 ? -2.209 0.062 11.438 1.00 92.12 119 LEU A CA 1
ATOM 925 C C . LEU A 1 119 ? -2.423 -1.009 12.516 1.00 92.12 119 LEU A C 1
ATOM 927 O O . LEU A 1 119 ? -3.569 -1.303 12.857 1.00 92.12 119 LEU A O 1
ATOM 931 N N . ALA A 1 120 ? -1.340 -1.532 13.104 1.00 90.06 120 ALA A N 1
ATOM 932 C CA . ALA A 1 120 ? -1.421 -2.501 14.195 1.00 90.06 120 ALA A CA 1
ATOM 933 C C . ALA A 1 120 ? -2.086 -1.900 15.444 1.00 90.06 120 ALA A C 1
ATOM 935 O O . ALA A 1 120 ? -3.018 -2.491 15.986 1.00 90.06 120 ALA A O 1
ATOM 936 N N . LYS A 1 121 ? -1.686 -0.690 15.864 1.00 88.88 121 LYS A N 1
ATOM 937 C CA . LYS A 1 121 ? -2.330 0.035 16.981 1.00 88.88 121 LYS A CA 1
ATOM 938 C C . LYS A 1 121 ? -3.806 0.330 16.722 1.00 88.88 121 LYS A C 1
ATOM 940 O O . LYS A 1 121 ? -4.598 0.405 17.655 1.00 88.88 121 LYS A O 1
ATOM 945 N N . ALA A 1 122 ? -4.176 0.534 15.460 1.00 87.12 122 ALA A N 1
ATOM 946 C CA . ALA A 1 122 ? -5.553 0.770 15.051 1.00 87.12 122 ALA A CA 1
ATOM 947 C C . ALA A 1 122 ? -6.383 -0.519 14.906 1.00 87.12 122 ALA A C 1
ATOM 949 O O . ALA A 1 122 ? -7.556 -0.409 14.549 1.00 87.12 122 ALA A O 1
ATOM 950 N N . ASN A 1 123 ? -5.804 -1.699 15.166 1.00 88.12 123 ASN A N 1
ATOM 951 C CA . ASN A 1 123 ? -6.430 -3.008 14.966 1.00 88.12 123 ASN A CA 1
ATOM 952 C C . ASN A 1 123 ? -6.966 -3.195 13.527 1.00 88.12 123 ASN A C 1
ATOM 954 O O . ASN A 1 123 ? -8.054 -3.730 13.313 1.00 88.12 123 ASN A O 1
ATOM 958 N N . ILE A 1 124 ? -6.215 -2.711 12.529 1.00 88.50 124 ILE A N 1
ATOM 959 C CA . ILE A 1 124 ? -6.563 -2.811 11.105 1.00 88.50 124 ILE A CA 1
ATOM 960 C C . ILE A 1 124 ? -5.779 -3.964 10.484 1.00 88.50 124 ILE A C 1
ATOM 962 O O . ILE A 1 124 ? -4.552 -3.956 10.497 1.00 88.50 124 ILE A O 1
ATOM 966 N N . THR A 1 125 ? -6.489 -4.927 9.894 1.00 90.12 125 THR A N 1
ATOM 967 C CA . THR A 1 125 ? -5.875 -6.035 9.153 1.00 90.12 125 THR A CA 1
ATOM 968 C C . THR A 1 125 ? -5.200 -5.504 7.895 1.00 90.12 125 THR A C 1
ATOM 970 O O . THR A 1 125 ? -5.750 -4.658 7.191 1.00 90.12 125 THR A O 1
ATOM 973 N N . VAL A 1 126 ? -4.012 -6.010 7.587 1.00 91.62 126 VAL A N 1
ATOM 974 C CA . VAL A 1 126 ? -3.228 -5.564 6.435 1.00 91.62 126 VAL A CA 1
ATOM 975 C C . VAL A 1 126 ? -3.022 -6.721 5.478 1.00 91.62 126 VAL A C 1
ATOM 977 O O . VAL A 1 126 ? -2.638 -7.813 5.893 1.00 91.62 126 VAL A O 1
ATOM 980 N N . VAL A 1 127 ? -3.247 -6.471 4.195 1.00 91.88 127 VAL A N 1
ATOM 981 C CA . VAL A 1 127 ? -2.898 -7.382 3.110 1.00 91.88 127 VAL A CA 1
ATOM 982 C C . VAL A 1 127 ? -1.834 -6.739 2.243 1.00 91.88 127 VAL A C 1
ATOM 984 O O . VAL A 1 127 ? -2.000 -5.608 1.792 1.00 91.88 127 VAL A O 1
ATOM 987 N N . VAL A 1 128 ? -0.743 -7.454 2.004 1.00 93.00 128 VAL A N 1
ATOM 988 C CA . VAL A 1 128 ? 0.380 -6.967 1.203 1.00 93.00 128 VAL A CA 1
ATOM 989 C C . VAL A 1 128 ? 0.792 -7.989 0.155 1.00 93.00 128 VAL A C 1
ATOM 991 O O . VAL A 1 128 ? 0.634 -9.193 0.356 1.00 93.00 128 VAL A O 1
ATOM 994 N N . GLY A 1 129 ? 1.348 -7.505 -0.953 1.00 89.19 129 GLY A N 1
ATOM 995 C CA . GLY A 1 129 ? 2.115 -8.337 -1.876 1.00 89.19 129 GLY A CA 1
ATOM 996 C C . GLY A 1 129 ? 3.544 -8.588 -1.384 1.00 89.19 129 GLY A C 1
ATOM 997 O O . GLY A 1 129 ? 3.910 -8.268 -0.251 1.00 89.19 129 GLY A O 1
ATOM 998 N N . GLU A 1 130 ? 4.375 -9.129 -2.270 1.00 87.62 130 GLU A N 1
ATOM 999 C CA . GLU A 1 130 ? 5.767 -9.466 -1.973 1.00 87.62 130 GLU A CA 1
ATOM 1000 C C . GLU A 1 130 ? 6.748 -8.394 -2.479 1.00 87.62 130 GLU A C 1
ATOM 1002 O O . GLU A 1 130 ? 6.969 -8.244 -3.688 1.00 87.62 130 GLU A O 1
ATOM 1007 N N . SER A 1 131 ? 7.345 -7.649 -1.542 1.00 90.19 131 SER A N 1
ATOM 1008 C CA . SER A 1 131 ? 8.464 -6.731 -1.792 1.00 90.19 131 SER A CA 1
ATOM 1009 C C . SER A 1 131 ? 9.199 -6.354 -0.498 1.00 90.19 131 SER A C 1
ATOM 1011 O O . SER A 1 131 ? 8.617 -6.395 0.587 1.00 90.19 131 SER A O 1
ATOM 1013 N N . ASP A 1 132 ? 10.459 -5.925 -0.608 1.00 90.19 132 ASP A N 1
ATOM 1014 C CA . ASP A 1 132 ? 11.311 -5.563 0.540 1.00 90.19 132 ASP A CA 1
ATOM 1015 C C . ASP A 1 132 ? 10.691 -4.488 1.444 1.00 90.19 132 ASP A C 1
ATOM 1017 O O . ASP A 1 132 ? 10.685 -4.616 2.668 1.00 90.19 132 ASP A O 1
ATOM 1021 N N . VAL A 1 133 ? 10.086 -3.453 0.851 1.00 93.44 133 VAL A N 1
ATOM 1022 C CA . VAL A 1 133 ? 9.431 -2.384 1.620 1.00 93.44 133 VAL A CA 1
ATOM 1023 C C . VAL A 1 133 ? 8.207 -2.907 2.390 1.00 93.44 133 VAL A C 1
ATOM 1025 O O . VAL A 1 133 ? 7.925 -2.464 3.504 1.00 93.44 133 VAL A O 1
ATOM 1028 N N . LEU A 1 134 ? 7.493 -3.893 1.835 1.00 94.19 134 LEU A N 1
ATOM 1029 C CA . LEU A 1 134 ? 6.325 -4.510 2.470 1.00 94.19 134 LEU A CA 1
ATOM 1030 C C . LEU A 1 134 ? 6.732 -5.535 3.538 1.00 94.19 134 LEU A C 1
ATOM 1032 O O . LEU A 1 134 ? 6.014 -5.695 4.529 1.00 94.19 134 LEU A O 1
ATOM 1036 N N . TYR A 1 135 ? 7.902 -6.168 3.404 1.00 92.00 135 TYR A N 1
ATOM 1037 C CA . TYR A 1 135 ? 8.506 -6.956 4.480 1.00 92.00 135 TYR A CA 1
ATOM 1038 C C . TYR A 1 135 ? 8.810 -6.086 5.704 1.00 92.00 135 TYR A C 1
ATOM 1040 O O . TYR A 1 135 ? 8.516 -6.493 6.829 1.00 92.00 135 TYR A O 1
ATOM 1048 N N . GLU A 1 136 ? 9.327 -4.868 5.518 1.00 93.31 136 GLU A N 1
ATOM 1049 C CA . GLU A 1 136 ? 9.544 -3.937 6.632 1.00 93.31 136 GLU A CA 1
ATOM 1050 C C . GLU A 1 136 ? 8.247 -3.535 7.332 1.00 93.31 136 GLU A C 1
ATOM 1052 O O . GLU A 1 136 ? 8.189 -3.530 8.567 1.00 93.31 136 GLU A O 1
ATOM 1057 N N . LEU A 1 137 ? 7.197 -3.255 6.554 1.00 95.12 137 LEU A N 1
ATOM 1058 C CA . LEU A 1 137 ? 5.862 -2.997 7.087 1.00 95.12 137 LEU A CA 1
ATOM 1059 C C . LEU A 1 137 ? 5.387 -4.177 7.937 1.00 95.12 137 LEU A C 1
ATOM 1061 O O . LEU A 1 137 ? 5.024 -3.985 9.097 1.00 95.12 137 LEU A O 1
ATOM 1065 N N . CYS A 1 138 ? 5.428 -5.396 7.389 1.00 92.81 138 CYS A N 1
ATOM 1066 C CA . CYS A 1 138 ? 4.962 -6.602 8.075 1.00 92.81 138 CYS A CA 1
ATOM 1067 C C . CYS A 1 138 ? 5.757 -6.897 9.347 1.00 92.81 138 CYS A C 1
ATOM 1069 O O . CYS A 1 138 ? 5.176 -7.288 10.359 1.00 92.81 138 CYS A O 1
ATOM 1071 N N . ASN A 1 139 ? 7.073 -6.692 9.319 1.00 91.88 139 ASN A N 1
ATOM 1072 C CA . ASN A 1 139 ? 7.934 -6.904 10.476 1.00 91.88 139 ASN A CA 1
ATOM 1073 C C . ASN A 1 139 ? 7.585 -5.948 11.619 1.00 91.88 139 ASN A C 1
ATOM 1075 O O . ASN A 1 139 ? 7.439 -6.391 12.760 1.00 91.88 139 ASN A O 1
ATOM 1079 N N . THR A 1 140 ? 7.409 -4.655 11.333 1.00 92.06 140 THR A N 1
ATOM 1080 C CA . THR A 1 140 ? 6.988 -3.695 12.362 1.00 92.06 140 THR A CA 1
ATOM 1081 C C . THR A 1 140 ? 5.562 -3.964 12.825 1.00 92.06 140 THR A C 1
ATOM 1083 O O . THR A 1 140 ? 5.311 -3.973 14.029 1.00 92.06 140 THR A O 1
ATOM 1086 N N . TYR A 1 141 ? 4.649 -4.247 11.895 1.00 92.31 141 TYR A N 1
ATOM 1087 C CA . TYR A 1 141 ? 3.264 -4.577 12.204 1.00 92.31 141 TYR A CA 1
ATOM 1088 C C . TYR A 1 141 ? 3.179 -5.745 13.191 1.00 92.31 141 TYR A C 1
ATOM 1090 O O . TYR A 1 141 ? 2.581 -5.596 14.250 1.00 92.31 141 TYR A O 1
ATOM 1098 N N . ARG A 1 142 ? 3.836 -6.878 12.896 1.00 89.00 142 ARG A N 1
ATOM 1099 C CA . ARG A 1 142 ? 3.816 -8.084 13.746 1.00 89.00 142 ARG A CA 1
ATOM 1100 C C . ARG A 1 142 ? 4.358 -7.819 15.149 1.00 89.00 142 ARG A C 1
ATOM 1102 O O . ARG A 1 142 ? 3.800 -8.300 16.130 1.00 89.00 142 ARG A O 1
ATOM 1109 N N . ARG A 1 143 ? 5.437 -7.035 15.256 1.00 88.44 143 ARG A N 1
ATOM 1110 C CA . ARG A 1 143 ? 6.015 -6.654 16.556 1.00 88.44 143 ARG A CA 1
ATOM 1111 C C . ARG A 1 143 ? 5.016 -5.884 17.418 1.00 88.44 143 ARG A C 1
ATOM 1113 O O . ARG A 1 143 ? 4.960 -6.118 18.619 1.00 88.44 143 ARG A O 1
ATOM 1120 N N . VAL A 1 144 ? 4.240 -4.988 16.810 1.00 87.94 144 VAL A N 1
ATOM 1121 C CA . VAL A 1 144 ? 3.258 -4.154 17.514 1.00 87.94 144 VAL A CA 1
ATOM 1122 C C . VAL A 1 144 ? 1.951 -4.912 17.761 1.00 87.94 144 VAL A C 1
ATOM 1124 O O . VAL A 1 144 ? 1.403 -4.829 18.855 1.00 87.94 144 VAL A O 1
ATOM 1127 N N . SER A 1 145 ? 1.464 -5.704 16.803 1.00 84.88 145 SER A N 1
ATOM 1128 C CA . SER A 1 145 ? 0.203 -6.449 16.929 1.00 84.88 145 SER A CA 1
ATOM 1129 C C . SER A 1 145 ? 0.237 -7.476 18.058 1.00 84.88 145 SER A C 1
ATOM 1131 O O . SER A 1 145 ? -0.768 -7.664 18.737 1.00 84.88 145 SER A O 1
ATOM 1133 N N . ASN A 1 146 ? 1.399 -8.088 18.317 1.00 78.19 146 ASN A N 1
ATOM 1134 C CA . ASN A 1 146 ? 1.590 -9.010 19.442 1.00 78.19 146 ASN A CA 1
ATOM 1135 C C . ASN A 1 146 ? 1.308 -8.364 20.812 1.00 78.19 146 ASN A C 1
ATOM 1137 O O . ASN A 1 146 ? 1.083 -9.081 21.781 1.00 78.19 146 ASN A O 1
ATOM 1141 N N . LEU A 1 147 ? 1.305 -7.030 20.897 1.00 73.50 147 LEU A N 1
ATOM 1142 C CA . LEU A 1 147 ? 0.992 -6.279 22.114 1.00 73.50 147 LEU A CA 1
ATOM 1143 C C . LEU A 1 147 ? -0.493 -5.899 22.223 1.00 73.50 147 LEU A C 1
ATOM 1145 O O . LEU A 1 147 ? -0.953 -5.582 23.315 1.00 73.50 147 LEU A O 1
ATOM 1149 N N . HIS A 1 148 ? -1.230 -5.900 21.107 1.00 68.12 148 HIS A N 1
ATOM 1150 C CA . HIS A 1 148 ? -2.581 -5.331 21.022 1.00 68.12 148 HIS A CA 1
ATOM 1151 C C . HIS A 1 148 ? -3.678 -6.344 20.654 1.00 68.12 148 HIS A C 1
ATOM 1153 O O . HIS A 1 148 ? -4.849 -6.048 20.873 1.00 68.12 148 HIS A O 1
ATOM 1159 N N . GLY A 1 149 ? -3.320 -7.538 20.164 1.00 63.00 149 GLY A N 1
ATOM 1160 C CA . GLY A 1 149 ? -4.270 -8.590 19.781 1.00 63.00 149 GLY A CA 1
ATOM 1161 C C . GLY A 1 149 ? -5.119 -8.249 18.543 1.00 63.00 149 GLY A C 1
ATOM 1162 O O . GLY A 1 149 ? -5.132 -7.120 18.064 1.00 63.00 149 GLY A O 1
ATOM 1163 N N . GLY A 1 150 ? -5.820 -9.246 17.994 1.00 67.69 150 GLY A N 1
ATOM 1164 C CA . GLY A 1 150 ? -6.904 -9.051 17.015 1.00 67.69 150 GLY A CA 1
ATOM 1165 C C . GLY A 1 150 ? -6.506 -8.977 15.534 1.00 67.69 150 GLY A C 1
ATOM 1166 O O . GLY A 1 150 ? -6.968 -9.794 14.737 1.00 67.69 150 GLY A O 1
ATOM 1167 N N . ALA A 1 151 ? -5.673 -8.021 15.126 1.00 70.56 151 ALA A N 1
ATOM 1168 C CA . ALA A 1 151 ? -5.465 -7.753 13.701 1.00 70.56 151 ALA A CA 1
ATOM 1169 C C . ALA A 1 151 ? -4.307 -8.546 13.073 1.00 70.56 151 ALA A C 1
ATOM 1171 O O . ALA A 1 151 ? -3.265 -8.786 13.686 1.00 70.56 151 ALA A O 1
ATOM 1172 N N . ARG A 1 152 ? -4.462 -8.910 11.794 1.00 82.12 152 ARG A N 1
ATOM 1173 C CA . ARG A 1 152 ? -3.545 -9.809 11.071 1.00 82.12 152 ARG A CA 1
ATOM 1174 C C . ARG A 1 152 ? -2.807 -9.087 9.942 1.00 82.12 152 ARG A C 1
ATOM 1176 O O . ARG A 1 152 ? -3.360 -8.200 9.304 1.00 82.12 152 ARG A O 1
ATOM 1183 N N . ALA A 1 153 ? -1.572 -9.506 9.671 1.00 85.56 153 ALA A N 1
ATOM 1184 C CA . ALA A 1 153 ? -0.854 -9.147 8.448 1.00 85.56 153 ALA A CA 1
ATOM 1185 C C . ALA A 1 153 ? -0.784 -10.373 7.532 1.00 85.56 153 ALA A C 1
ATOM 1187 O O . ALA A 1 153 ? -0.170 -11.382 7.892 1.00 85.56 153 ALA A O 1
ATOM 1188 N N . LEU A 1 154 ? -1.414 -10.282 6.364 1.00 87.19 154 LEU A N 1
ATOM 1189 C CA . LEU A 1 154 ? -1.443 -11.317 5.339 1.00 87.19 154 LEU A CA 1
ATOM 1190 C C . LEU A 1 154 ? -0.518 -10.911 4.195 1.00 87.19 154 LEU A C 1
ATOM 1192 O O . LEU A 1 154 ? -0.715 -9.874 3.565 1.00 87.19 154 LEU A O 1
ATOM 1196 N N . MET A 1 155 ? 0.482 -11.741 3.920 1.00 86.50 155 MET A N 1
ATOM 1197 C CA . MET A 1 155 ? 1.346 -11.579 2.757 1.00 86.50 155 MET A CA 1
ATOM 1198 C C . MET A 1 155 ? 0.895 -12.552 1.674 1.00 86.50 155 MET A C 1
ATOM 1200 O O . MET A 1 155 ? 0.860 -13.763 1.892 1.00 86.50 155 MET A O 1
ATOM 1204 N N . VAL A 1 156 ? 0.519 -12.013 0.521 1.00 84.25 156 VAL A N 1
ATOM 1205 C CA . VAL A 1 156 ? 0.120 -12.790 -0.648 1.00 84.25 156 VAL A CA 1
ATOM 1206 C C . VAL A 1 156 ? 1.349 -12.984 -1.523 1.00 84.25 156 VAL A C 1
ATOM 1208 O O . VAL A 1 156 ? 1.865 -12.033 -2.108 1.00 84.25 156 VAL A O 1
ATOM 1211 N N . HIS A 1 157 ? 1.814 -14.228 -1.602 1.00 76.94 157 HIS A N 1
ATOM 1212 C CA . HIS A 1 157 ? 2.918 -14.603 -2.478 1.00 76.94 157 HIS A CA 1
ATOM 1213 C C . HIS A 1 157 ? 2.457 -14.696 -3.933 1.00 76.94 157 HIS A C 1
ATOM 1215 O O . HIS A 1 157 ? 1.368 -15.192 -4.231 1.00 76.94 157 HIS A O 1
ATOM 1221 N N . GLY A 1 158 ? 3.318 -14.253 -4.849 1.00 68.62 158 GLY A N 1
ATOM 1222 C CA . GLY A 1 158 ? 2.989 -14.127 -6.267 1.00 68.62 158 GLY A CA 1
ATOM 1223 C C . GLY A 1 158 ? 2.458 -12.740 -6.638 1.00 68.62 158 GLY A C 1
ATOM 1224 O O . GLY A 1 158 ? 2.493 -11.800 -5.851 1.00 68.62 158 GLY A O 1
ATOM 1225 N N . SER A 1 159 ? 2.032 -12.577 -7.891 1.00 58.69 159 SER A N 1
ATOM 1226 C CA . SER A 1 159 ? 1.476 -11.302 -8.365 1.00 58.69 159 SER A CA 1
ATOM 1227 C C . SER A 1 159 ? -0.048 -11.351 -8.303 1.00 58.69 159 SER A C 1
ATOM 1229 O O . SER A 1 159 ? -0.631 -12.315 -8.796 1.00 58.69 159 SER A O 1
ATOM 1231 N N . LEU A 1 160 ? -0.688 -10.304 -7.772 1.00 68.00 160 LEU A N 1
ATOM 1232 C CA . LEU A 1 160 ? -2.146 -10.104 -7.788 1.00 68.00 160 LEU A CA 1
ATOM 1233 C C . LEU A 1 160 ? -2.649 -9.770 -9.211 1.00 68.00 160 LEU A C 1
ATOM 1235 O O . LEU A 1 160 ? -3.284 -8.749 -9.442 1.00 68.00 160 LEU A O 1
ATOM 1239 N N . ARG A 1 161 ? -2.341 -10.625 -10.193 1.00 65.75 161 ARG A N 1
ATOM 1240 C CA . ARG A 1 161 ? -2.744 -10.496 -11.607 1.00 65.75 161 ARG A CA 1
ATOM 1241 C C . ARG A 1 161 ? -4.060 -11.211 -11.884 1.00 65.75 161 ARG A C 1
ATOM 1243 O O . ARG A 1 161 ? -4.186 -11.963 -12.848 1.00 65.75 161 ARG A O 1
ATOM 1250 N N . HIS A 1 162 ? -5.020 -11.029 -10.994 1.00 66.31 162 HIS A N 1
ATOM 1251 C CA . HIS A 1 162 ? -6.369 -11.518 -11.221 1.00 66.31 162 HIS A CA 1
ATOM 1252 C C . HIS A 1 162 ? -7.166 -10.440 -11.949 1.00 66.31 162 HIS A C 1
ATOM 1254 O O . HIS A 1 162 ? -6.956 -9.255 -11.707 1.00 66.31 162 HIS A O 1
ATOM 1260 N N . GLU A 1 163 ? -8.080 -10.851 -12.830 1.00 71.69 163 GLU A N 1
ATOM 1261 C CA . GLU A 1 163 ? -9.055 -9.928 -13.432 1.00 71.69 163 GLU A CA 1
ATOM 1262 C C . GLU A 1 163 ? -9.862 -9.198 -12.347 1.00 71.69 163 GLU A C 1
ATOM 1264 O O . GLU A 1 163 ? -10.222 -8.038 -12.521 1.00 71.69 163 GLU A O 1
ATOM 1269 N N . ASP A 1 164 ? -10.057 -9.861 -11.202 1.00 79.25 164 ASP A N 1
ATOM 1270 C CA . ASP A 1 164 ? -10.687 -9.316 -10.006 1.00 79.25 164 ASP A CA 1
ATOM 1271 C C . ASP A 1 164 ? -9.799 -9.535 -8.759 1.00 79.25 164 ASP A C 1
ATOM 1273 O O . ASP A 1 164 ? -9.954 -10.527 -8.033 1.00 79.25 164 ASP A O 1
ATOM 1277 N N . PRO A 1 165 ? -8.821 -8.646 -8.490 1.00 81.44 165 PRO A N 1
ATOM 1278 C CA . PRO A 1 165 ? -7.990 -8.761 -7.298 1.00 81.44 165 PRO A CA 1
ATOM 1279 C C . PRO A 1 165 ? -8.791 -8.477 -6.026 1.00 81.44 165 PRO A C 1
ATOM 1281 O O . PRO A 1 165 ? -8.474 -9.039 -4.985 1.00 81.44 165 PRO A O 1
ATOM 1284 N N . VAL A 1 166 ? -9.840 -7.653 -6.082 1.00 80.12 166 VAL A N 1
ATOM 1285 C CA . VAL A 1 166 ? -10.644 -7.318 -4.900 1.00 80.12 166 VAL A CA 1
ATOM 1286 C C . VAL A 1 166 ? -11.511 -8.497 -4.483 1.00 80.12 166 VAL A C 1
ATOM 1288 O O . VAL A 1 166 ? -11.547 -8.811 -3.296 1.00 80.12 166 VAL A O 1
ATOM 1291 N N . GLY A 1 167 ? -12.136 -9.202 -5.425 1.00 80.19 167 GLY A N 1
ATOM 1292 C CA . GLY A 1 167 ? -12.838 -10.456 -5.164 1.00 80.19 167 GLY A CA 1
ATOM 1293 C C . GLY A 1 167 ? -11.895 -11.559 -4.692 1.00 80.19 167 GLY A C 1
ATOM 1294 O O . GLY A 1 167 ? -12.209 -12.258 -3.730 1.00 80.19 167 GLY A O 1
ATOM 1295 N N . PHE A 1 168 ? -10.695 -11.670 -5.276 1.00 82.88 168 PHE A N 1
ATOM 1296 C CA . PHE A 1 168 ? -9.672 -12.594 -4.776 1.00 82.88 168 PHE A CA 1
ATOM 1297 C C . PHE A 1 168 ? -9.284 -12.281 -3.323 1.00 82.88 168 PHE A C 1
ATOM 1299 O O . PHE A 1 168 ? -9.346 -13.162 -2.466 1.00 82.88 168 PHE A O 1
ATOM 1306 N N . LEU A 1 169 ? -8.953 -11.026 -3.009 1.00 82.69 169 LEU A N 1
ATOM 1307 C CA . LEU A 1 169 ? -8.630 -10.605 -1.646 1.00 82.69 169 LEU A CA 1
ATOM 1308 C C . LEU A 1 169 ? -9.829 -10.760 -0.701 1.00 82.69 169 LEU A C 1
ATOM 1310 O O . LEU A 1 169 ? -9.659 -11.189 0.436 1.00 82.69 169 LEU A O 1
ATOM 1314 N N . GLY A 1 170 ? -11.042 -10.497 -1.182 1.00 78.50 170 GLY A N 1
ATOM 1315 C CA . GLY A 1 170 ? -12.293 -10.734 -0.469 1.00 78.50 170 GLY A CA 1
ATOM 1316 C C . GLY A 1 170 ? -12.608 -12.213 -0.239 1.00 78.50 170 GLY A C 1
ATOM 1317 O O . GLY A 1 170 ? -13.388 -12.510 0.650 1.00 78.50 170 GLY A O 1
ATOM 1318 N N . SER A 1 171 ? -12.001 -13.141 -0.986 1.00 81.75 171 SER A N 1
ATOM 1319 C CA . SER A 1 171 ? -12.089 -14.584 -0.712 1.00 81.75 171 SER A CA 1
ATOM 1320 C C . SER A 1 171 ? -11.083 -15.056 0.345 1.00 81.75 171 SER A C 1
ATOM 1322 O O . SER A 1 171 ? -11.307 -16.069 1.006 1.00 81.75 171 SER A O 1
ATOM 1324 N N . LEU A 1 172 ? -9.973 -14.324 0.507 1.00 77.00 172 LEU A N 1
ATOM 1325 C CA . LEU A 1 172 ? -8.965 -14.569 1.545 1.00 77.00 172 LEU A CA 1
ATOM 1326 C C . LEU A 1 172 ? -9.352 -13.935 2.885 1.00 77.00 172 LEU A C 1
ATOM 1328 O O . LEU A 1 172 ? -8.963 -14.415 3.949 1.00 77.00 172 LEU A O 1
ATOM 1332 N N . LEU A 1 173 ? -10.090 -12.834 2.822 1.00 74.44 173 LEU A N 1
ATOM 1333 C CA . LEU A 1 173 ? -10.586 -12.078 3.959 1.00 74.44 173 LEU A CA 1
ATOM 1334 C C . LEU A 1 173 ? -12.071 -12.377 4.190 1.00 74.44 173 LEU A C 1
ATOM 1336 O O . LEU A 1 173 ? -12.772 -12.822 3.298 1.00 74.44 173 LEU A O 1
ATOM 1340 N N . VAL A 1 174 ? -12.596 -12.062 5.375 1.00 74.00 174 VAL A N 1
ATOM 1341 C CA . VAL A 1 174 ? -14.059 -12.079 5.596 1.00 74.00 174 VAL A CA 1
ATOM 1342 C C . VAL A 1 174 ? -14.748 -10.937 4.825 1.00 74.00 174 VAL A C 1
ATOM 1344 O O . VAL A 1 174 ? -15.927 -11.023 4.491 1.00 74.00 174 VAL A O 1
ATOM 1347 N N . ARG A 1 175 ? -14.014 -9.851 4.544 1.00 77.25 175 ARG A N 1
ATOM 1348 C CA . ARG A 1 175 ? -14.466 -8.674 3.790 1.00 77.25 175 ARG A CA 1
ATOM 1349 C C . ARG A 1 175 ? -13.336 -8.173 2.882 1.00 77.25 175 ARG A C 1
ATOM 1351 O O . ARG A 1 175 ? -12.185 -8.213 3.316 1.00 77.25 175 ARG A O 1
ATOM 1358 N N . PRO A 1 176 ? -13.630 -7.671 1.670 1.00 83.81 176 PRO A N 1
ATOM 1359 C CA . PRO A 1 176 ? -12.608 -7.099 0.798 1.00 83.81 176 PRO A CA 1
ATOM 1360 C C . PRO A 1 176 ? -11.916 -5.894 1.459 1.00 83.81 176 PRO A C 1
ATOM 1362 O O . PRO A 1 176 ? -12.505 -5.242 2.330 1.00 83.81 176 PRO A O 1
ATOM 1365 N N . PRO A 1 177 ? -10.672 -5.578 1.058 1.00 87.25 177 PRO A N 1
ATOM 1366 C CA . PRO A 1 177 ? -9.982 -4.397 1.553 1.00 87.25 177 PRO A CA 1
ATOM 1367 C C . PRO A 1 177 ? -10.745 -3.130 1.161 1.00 87.25 177 PRO A C 1
ATOM 1369 O O . PRO A 1 177 ? -11.219 -2.992 0.035 1.00 87.25 177 PRO A O 1
ATOM 1372 N N . THR A 1 178 ? -10.851 -2.194 2.097 1.00 89.69 178 THR A N 1
ATOM 1373 C CA . THR A 1 178 ? -11.638 -0.963 1.928 1.00 89.69 178 THR A CA 1
ATOM 1374 C C . THR A 1 178 ? -10.829 0.190 1.361 1.00 89.69 178 THR A C 1
ATOM 1376 O O . THR A 1 178 ? -11.401 1.168 0.895 1.00 89.69 178 THR A O 1
ATOM 1379 N N . VAL A 1 179 ? -9.503 0.096 1.422 1.00 93.50 179 VAL A N 1
ATOM 1380 C CA . VAL A 1 179 ? -8.564 1.100 0.926 1.00 93.50 179 VAL A CA 1
ATOM 1381 C C . VAL A 1 179 ? -7.334 0.388 0.376 1.00 93.50 179 VAL A C 1
ATOM 1383 O O . VAL A 1 179 ? -6.864 -0.586 0.973 1.00 93.50 179 VAL A O 1
ATOM 1386 N N . LEU A 1 180 ? -6.790 0.917 -0.719 1.00 95.75 180 LEU A N 1
ATOM 1387 C CA . LEU A 1 180 ? -5.431 0.642 -1.161 1.00 95.75 180 LEU A CA 1
ATOM 1388 C C . LEU A 1 180 ? -4.496 1.781 -0.733 1.00 95.75 180 LEU A C 1
ATOM 1390 O O . LEU A 1 180 ? -4.781 2.952 -0.976 1.00 95.75 180 LEU A O 1
ATOM 1394 N N . ILE A 1 181 ? -3.351 1.439 -0.148 1.00 96.94 181 ILE A N 1
ATOM 1395 C CA . ILE A 1 181 ? -2.267 2.372 0.168 1.00 96.94 181 ILE A CA 1
ATOM 1396 C C . ILE A 1 181 ? -1.059 2.057 -0.711 1.00 96.94 181 ILE A C 1
ATOM 1398 O O . ILE A 1 181 ? -0.597 0.919 -0.750 1.00 96.94 181 ILE A O 1
ATOM 1402 N N . VAL A 1 182 ? -0.517 3.075 -1.374 1.00 96.75 182 VAL A N 1
ATOM 1403 C CA . VAL A 1 182 ? 0.630 2.961 -2.278 1.00 96.75 182 VAL A CA 1
ATOM 1404 C C . VAL A 1 182 ? 1.869 3.638 -1.688 1.00 96.75 182 VAL A C 1
ATOM 1406 O O . VAL A 1 182 ? 1.832 4.825 -1.347 1.00 96.75 182 VAL A O 1
ATOM 1409 N N . ILE A 1 183 ? 2.977 2.891 -1.606 1.00 95.50 183 ILE A N 1
ATOM 1410 C CA . ILE A 1 183 ? 4.291 3.357 -1.125 1.00 95.50 183 ILE A CA 1
ATOM 1411 C C . ILE A 1 183 ? 5.377 2.992 -2.149 1.00 95.50 183 ILE A C 1
ATOM 1413 O O . ILE A 1 183 ? 5.632 1.820 -2.412 1.00 95.50 183 ILE A O 1
ATOM 1417 N N . GLY A 1 184 ? 6.056 3.988 -2.705 1.00 94.06 184 GLY A N 1
ATOM 1418 C CA . GLY A 1 184 ? 7.122 3.823 -3.687 1.00 94.06 184 GLY A CA 1
ATOM 1419 C C . GLY A 1 184 ? 6.629 3.098 -4.936 1.00 94.06 184 GLY A C 1
ATOM 1420 O O . GLY A 1 184 ? 5.577 3.422 -5.485 1.00 94.06 184 GLY A O 1
ATOM 1421 N N . GLY A 1 185 ? 7.374 2.084 -5.366 1.00 91.25 185 GLY A N 1
ATOM 1422 C CA . GLY A 1 185 ? 7.042 1.228 -6.503 1.00 91.25 185 GLY A CA 1
ATOM 1423 C C . GLY A 1 185 ? 7.779 1.619 -7.782 1.00 91.25 185 GLY A C 1
ATOM 1424 O O . GLY A 1 185 ? 8.175 2.763 -7.961 1.00 91.25 185 GLY A O 1
ATOM 1425 N N . GLN A 1 186 ? 7.983 0.676 -8.698 1.00 88.81 186 GLN A N 1
ATOM 1426 C CA . GLN A 1 186 ? 8.611 0.960 -9.995 1.00 88.81 186 GLN A CA 1
ATOM 1427 C C . GLN A 1 186 ? 7.636 1.686 -10.938 1.00 88.81 186 GLN A C 1
ATOM 1429 O O . GLN A 1 186 ? 6.474 1.283 -11.057 1.00 88.81 186 GLN A O 1
ATOM 1434 N N . ILE A 1 187 ? 8.100 2.713 -11.660 1.00 84.62 187 ILE A N 1
ATOM 1435 C CA . ILE A 1 187 ? 7.293 3.378 -12.698 1.00 84.62 187 ILE A CA 1
ATOM 1436 C C . ILE A 1 187 ? 7.063 2.392 -13.853 1.00 84.62 187 ILE A C 1
ATOM 1438 O O . ILE A 1 187 ? 8.003 1.834 -14.404 1.00 84.62 187 ILE A O 1
ATOM 1442 N N . GLY A 1 188 ? 5.797 2.146 -14.196 1.00 81.12 188 GLY A N 1
ATOM 1443 C CA . GLY A 1 188 ? 5.406 1.094 -15.147 1.00 81.12 188 GLY A CA 1
ATOM 1444 C C . GLY A 1 188 ? 5.405 -0.321 -14.553 1.00 81.12 188 GLY A C 1
ATOM 1445 O O . GLY A 1 188 ? 5.187 -1.291 -15.274 1.00 81.12 188 GLY A O 1
ATOM 1446 N N . GLY A 1 189 ? 5.641 -0.447 -13.245 1.00 84.81 189 GLY A N 1
ATOM 1447 C CA . GLY A 1 189 ? 5.630 -1.714 -12.526 1.00 84.81 189 GLY A CA 1
ATOM 1448 C C . GLY A 1 189 ? 4.258 -2.110 -11.975 1.00 84.81 189 GLY A C 1
ATOM 1449 O O . GLY A 1 189 ? 3.248 -1.421 -12.133 1.00 84.81 189 GLY A O 1
ATOM 1450 N N . ARG A 1 190 ? 4.262 -3.233 -11.248 1.00 86.56 190 ARG A N 1
ATOM 1451 C CA . ARG A 1 190 ? 3.069 -3.891 -10.678 1.00 86.56 190 ARG A CA 1
ATOM 1452 C C . ARG A 1 190 ? 2.219 -2.974 -9.797 1.00 86.56 190 ARG A C 1
ATOM 1454 O O . ARG A 1 190 ? 1.000 -3.026 -9.860 1.00 86.56 190 ARG A O 1
ATOM 1461 N N . THR A 1 191 ? 2.848 -2.084 -9.036 1.00 91.75 191 THR A N 1
ATOM 1462 C CA . THR A 1 191 ? 2.154 -1.160 -8.129 1.00 91.75 191 THR A CA 1
ATOM 1463 C C . THR A 1 191 ? 1.151 -0.248 -8.850 1.00 91.75 191 THR A C 1
ATOM 1465 O O . THR A 1 191 ? 0.092 0.047 -8.303 1.00 91.75 191 THR A O 1
ATOM 1468 N N . ILE A 1 192 ? 1.439 0.175 -10.089 1.00 92.25 192 ILE A N 1
ATOM 1469 C CA . ILE A 1 192 ? 0.504 0.996 -10.880 1.00 92.25 192 ILE A CA 1
ATOM 1470 C C . ILE A 1 192 ? -0.692 0.161 -11.345 1.00 92.25 192 ILE A C 1
ATOM 1472 O O . ILE A 1 192 ? -1.827 0.635 -11.317 1.00 92.25 192 ILE A O 1
ATOM 1476 N N . GLU A 1 193 ? -0.445 -1.079 -11.769 1.00 90.56 193 GLU A N 1
ATOM 1477 C CA . GLU A 1 193 ? -1.493 -2.010 -12.191 1.00 90.56 193 GLU A CA 1
ATOM 1478 C C . GLU A 1 193 ? -2.443 -2.334 -11.031 1.00 90.56 193 GLU A C 1
ATOM 1480 O O . GLU A 1 193 ? -3.657 -2.221 -11.187 1.00 90.56 193 GLU A O 1
ATOM 1485 N N . GLU A 1 194 ? -1.892 -2.631 -9.855 1.00 91.56 194 GLU A N 1
ATOM 1486 C CA . GLU A 1 194 ? -2.639 -2.852 -8.615 1.00 91.56 194 GLU A CA 1
ATOM 1487 C C . GLU A 1 194 ? -3.521 -1.644 -8.261 1.00 91.56 194 GLU A C 1
ATOM 1489 O O . GLU A 1 194 ? -4.719 -1.798 -8.020 1.00 91.56 194 GLU A O 1
ATOM 1494 N N . ALA A 1 195 ? -2.974 -0.426 -8.340 1.00 93.44 195 ALA A N 1
ATOM 1495 C CA . ALA A 1 195 ? -3.740 0.797 -8.115 1.00 93.44 195 ALA A CA 1
ATOM 1496 C C . ALA A 1 195 ? -4.852 1.015 -9.145 1.00 93.44 195 ALA A C 1
ATOM 1498 O O . ALA A 1 195 ? -5.961 1.422 -8.790 1.00 93.44 195 ALA A O 1
ATOM 1499 N N . ARG A 1 196 ? -4.595 0.715 -10.420 1.00 92.31 196 ARG A N 1
ATOM 1500 C CA . ARG A 1 196 ? -5.610 0.793 -11.475 1.00 92.31 196 ARG A CA 1
ATOM 1501 C C . ARG A 1 196 ? -6.758 -0.184 -11.208 1.00 92.31 196 ARG A C 1
ATOM 1503 O O . ARG A 1 196 ? -7.915 0.215 -11.321 1.00 92.31 196 ARG A O 1
ATOM 1510 N N . LEU A 1 197 ? -6.450 -1.430 -10.847 1.00 90.94 197 LEU A N 1
ATOM 1511 C CA . LEU A 1 197 ? -7.453 -2.462 -10.566 1.00 90.94 197 LEU A CA 1
ATOM 1512 C C . LEU A 1 197 ? -8.264 -2.153 -9.297 1.00 90.94 197 LEU A C 1
ATOM 1514 O O . LEU A 1 197 ? -9.481 -2.344 -9.291 1.00 90.94 197 LEU A O 1
ATOM 1518 N N . ALA A 1 198 ? -7.625 -1.608 -8.255 1.00 91.62 198 ALA A N 1
ATOM 1519 C CA . ALA A 1 198 ? -8.310 -1.129 -7.053 1.00 91.62 198 ALA A CA 1
ATOM 1520 C C . ALA A 1 198 ? -9.391 -0.100 -7.405 1.00 91.62 198 ALA A C 1
ATOM 1522 O O . ALA A 1 198 ? -10.558 -0.275 -7.056 1.00 91.62 198 ALA A O 1
ATOM 1523 N N . ARG A 1 199 ? -9.030 0.920 -8.194 1.00 91.81 199 ARG A N 1
ATOM 1524 C CA . ARG A 1 199 ? -9.977 1.953 -8.637 1.00 91.81 199 ARG A CA 1
ATOM 1525 C C . ARG A 1 199 ? -11.110 1.394 -9.485 1.00 91.81 199 ARG A C 1
ATOM 1527 O O . ARG A 1 199 ? -12.253 1.791 -9.294 1.00 91.81 199 ARG A O 1
ATOM 1534 N N . GLN A 1 200 ? -10.807 0.481 -10.410 1.00 90.88 200 GLN A N 1
ATOM 1535 C CA . GLN A 1 200 ? -11.831 -0.184 -11.228 1.00 90.88 200 GLN A CA 1
ATOM 1536 C C . GLN A 1 200 ? -12.846 -0.952 -10.374 1.00 90.88 200 GLN A C 1
ATOM 1538 O O . GLN A 1 200 ? -14.005 -1.069 -10.755 1.00 90.88 200 GLN A O 1
ATOM 1543 N N . SER A 1 201 ? -12.417 -1.401 -9.197 1.00 88.44 201 SER A N 1
ATOM 1544 C CA . SER A 1 201 ? -13.235 -2.106 -8.212 1.00 88.44 201 SER A CA 1
ATOM 1545 C C . SER A 1 201 ? -13.838 -1.178 -7.146 1.00 88.44 201 SER A C 1
ATOM 1547 O O . SER A 1 201 ? -14.315 -1.655 -6.121 1.00 88.44 201 SER A O 1
ATOM 1549 N N . ASN A 1 202 ? -13.807 0.145 -7.356 1.00 90.19 202 ASN A N 1
ATOM 1550 C CA . ASN A 1 202 ? -14.260 1.169 -6.404 1.00 90.19 202 ASN A CA 1
ATOM 1551 C C . ASN A 1 202 ? -13.565 1.122 -5.031 1.00 90.19 202 ASN A C 1
ATOM 1553 O O . ASN A 1 202 ? -14.145 1.546 -4.034 1.00 90.19 202 ASN A O 1
ATOM 1557 N N . VAL A 1 203 ? -12.325 0.632 -4.969 1.00 91.50 203 VAL A N 1
ATOM 1558 C CA . VAL A 1 203 ? -11.481 0.716 -3.773 1.00 91.50 203 VAL A CA 1
ATOM 1559 C C . VAL A 1 203 ? -10.678 2.021 -3.836 1.00 91.50 203 VAL A C 1
ATOM 1561 O O . VAL A 1 203 ? -9.855 2.178 -4.744 1.00 91.50 203 VAL A O 1
ATOM 1564 N N . PRO A 1 204 ? -10.890 2.961 -2.896 1.00 93.56 204 PRO A N 1
ATOM 1565 C CA . PRO A 1 204 ? -10.154 4.219 -2.842 1.00 93.56 204 PRO A CA 1
ATOM 1566 C C . PRO A 1 204 ? -8.649 4.013 -2.669 1.00 93.56 204 PRO A C 1
ATOM 1568 O O . PRO A 1 204 ? -8.210 3.128 -1.928 1.00 93.56 204 PRO A O 1
ATOM 1571 N N . VAL A 1 205 ? -7.857 4.870 -3.314 1.00 96.06 205 VAL A N 1
ATOM 1572 C CA . VAL A 1 205 ? -6.392 4.784 -3.341 1.00 96.06 205 VAL A CA 1
ATOM 1573 C C . VAL A 1 205 ? -5.760 5.976 -2.625 1.00 96.06 205 VAL A C 1
ATOM 1575 O O . VAL A 1 205 ? -5.920 7.122 -3.048 1.00 96.06 205 VAL A O 1
ATOM 1578 N N . ALA A 1 206 ? -4.978 5.705 -1.580 1.00 95.88 206 ALA A N 1
ATOM 1579 C CA . ALA A 1 206 ? -4.046 6.657 -0.985 1.00 95.88 206 ALA A CA 1
ATOM 1580 C C . ALA A 1 206 ? -2.630 6.429 -1.524 1.00 95.88 206 ALA A C 1
ATOM 1582 O O . ALA A 1 206 ? -2.193 5.286 -1.647 1.00 95.88 206 ALA A O 1
ATOM 1583 N N . ALA A 1 207 ? -1.885 7.498 -1.800 1.00 95.94 207 ALA A N 1
ATOM 1584 C CA . ALA A 1 207 ? -0.511 7.398 -2.288 1.00 95.94 207 ALA A CA 1
ATOM 1585 C C . ALA A 1 207 ? 0.435 8.344 -1.545 1.00 95.94 207 ALA A C 1
ATOM 1587 O O . ALA A 1 207 ? 0.191 9.548 -1.460 1.00 95.94 207 ALA A O 1
ATOM 1588 N N . PHE A 1 208 ? 1.552 7.804 -1.055 1.00 94.56 208 PHE A N 1
ATOM 1589 C CA . PHE A 1 208 ? 2.637 8.582 -0.457 1.00 94.56 208 PHE A CA 1
ATOM 1590 C C . PHE A 1 208 ? 3.550 9.132 -1.554 1.00 94.56 208 PHE A C 1
ATOM 1592 O O . PHE A 1 208 ? 4.576 8.539 -1.871 1.00 94.56 208 PHE A O 1
ATOM 1599 N N . ILE A 1 209 ? 3.207 10.275 -2.144 1.00 92.81 209 ILE A N 1
ATOM 1600 C CA . ILE A 1 209 ? 3.891 10.823 -3.330 1.00 92.81 209 ILE A CA 1
ATOM 1601 C C . ILE A 1 209 ? 5.402 10.989 -3.098 1.00 92.81 209 ILE A C 1
ATOM 1603 O O . ILE A 1 209 ? 6.205 10.650 -3.962 1.00 92.81 209 ILE A O 1
ATOM 1607 N N . ARG A 1 210 ? 5.816 11.421 -1.899 1.00 90.56 210 ARG A N 1
ATOM 1608 C CA . ARG A 1 210 ? 7.237 11.592 -1.541 1.00 90.56 210 ARG A CA 1
ATOM 1609 C C . ARG A 1 210 ? 8.066 10.309 -1.488 1.00 90.56 210 ARG A C 1
ATOM 1611 O O . ARG A 1 210 ? 9.288 10.387 -1.436 1.00 90.56 210 ARG A O 1
ATOM 1618 N N . SER A 1 211 ? 7.425 9.144 -1.486 1.00 91.62 211 SER A N 1
ATOM 1619 C CA . SER A 1 211 ? 8.133 7.863 -1.573 1.00 91.62 211 SER A CA 1
ATOM 1620 C C . SER A 1 211 ? 8.615 7.532 -2.992 1.00 91.62 211 SER A C 1
ATOM 1622 O O . SER A 1 211 ? 9.260 6.504 -3.181 1.00 91.62 211 SER A O 1
ATOM 1624 N N . GLY A 1 212 ? 8.353 8.413 -3.966 1.00 90.50 212 GLY A N 1
ATOM 1625 C CA . GLY A 1 212 ? 8.881 8.317 -5.322 1.00 90.50 212 GLY A CA 1
ATOM 1626 C C . GLY A 1 212 ? 8.190 7.254 -6.174 1.00 90.50 212 GLY A C 1
ATOM 1627 O O . GLY A 1 212 ? 7.181 6.657 -5.790 1.00 90.50 212 GLY A O 1
ATOM 1628 N N . GLY A 1 213 ? 8.729 7.033 -7.372 1.00 90.88 213 GLY A N 1
ATOM 1629 C CA . GLY A 1 213 ? 8.351 5.899 -8.211 1.00 90.88 213 GLY A CA 1
ATOM 1630 C C . GLY A 1 213 ? 6.863 5.852 -8.594 1.00 90.88 213 GLY A C 1
ATOM 1631 O O . GLY A 1 213 ? 6.274 6.864 -8.983 1.00 90.88 213 GLY A O 1
ATOM 1632 N N . ALA A 1 214 ? 6.239 4.675 -8.497 1.00 92.50 214 ALA A N 1
ATOM 1633 C CA . ALA A 1 214 ? 4.837 4.445 -8.848 1.00 92.50 214 ALA A CA 1
ATOM 1634 C C . ALA A 1 214 ? 3.874 5.311 -8.030 1.00 92.50 214 ALA A C 1
ATOM 1636 O O . ALA A 1 214 ? 2.898 5.809 -8.590 1.00 92.50 214 ALA A O 1
ATOM 1637 N N . ALA A 1 215 ? 4.161 5.554 -6.749 1.00 92.44 215 ALA A N 1
ATOM 1638 C CA . ALA A 1 215 ? 3.343 6.400 -5.886 1.00 92.44 215 ALA A CA 1
ATOM 1639 C C . ALA A 1 215 ? 3.148 7.810 -6.468 1.00 92.44 215 ALA A C 1
ATOM 1641 O O . ALA A 1 215 ? 2.089 8.395 -6.283 1.00 92.44 215 ALA A O 1
ATOM 1642 N N . THR A 1 216 ? 4.110 8.330 -7.242 1.00 92.50 216 THR A N 1
ATOM 1643 C CA . THR A 1 216 ? 3.992 9.638 -7.921 1.00 92.50 216 THR A CA 1
ATOM 1644 C C . THR A 1 216 ? 3.125 9.621 -9.182 1.00 92.50 216 THR A C 1
ATOM 1646 O O . THR A 1 216 ? 2.783 10.681 -9.706 1.00 92.50 216 THR A O 1
ATOM 1649 N N . LYS A 1 217 ? 2.811 8.436 -9.715 1.00 92.44 217 LYS A N 1
ATOM 1650 C CA . LYS A 1 217 ? 2.149 8.248 -11.017 1.00 92.44 217 LYS A CA 1
ATOM 1651 C C . LYS A 1 217 ? 0.753 7.650 -10.912 1.00 92.44 217 LYS A C 1
ATOM 1653 O O . LYS A 1 217 ? 0.004 7.713 -11.884 1.00 92.44 217 LYS A O 1
ATOM 1658 N N . VAL A 1 218 ? 0.398 7.059 -9.773 1.00 91.44 218 VAL A N 1
ATOM 1659 C CA . VAL A 1 218 ? -0.951 6.532 -9.557 1.00 91.44 218 VAL A CA 1
ATOM 1660 C C . VAL A 1 218 ? -1.960 7.671 -9.429 1.00 91.44 218 VAL A C 1
ATOM 1662 O O . VAL A 1 218 ? -1.695 8.698 -8.807 1.00 91.44 218 VAL A O 1
ATOM 1665 N N . LEU A 1 219 ? -3.149 7.472 -9.995 1.00 88.19 219 LEU A N 1
ATOM 1666 C CA . LEU A 1 219 ? -4.277 8.362 -9.755 1.00 88.19 219 LEU A CA 1
ATOM 1667 C C . LEU A 1 219 ? -4.805 8.088 -8.341 1.00 88.19 219 LEU A C 1
ATOM 1669 O O . LEU A 1 219 ? -5.517 7.110 -8.126 1.00 88.19 219 LEU A O 1
ATOM 1673 N N . ALA A 1 220 ? -4.414 8.907 -7.370 1.00 85.19 220 ALA A N 1
ATOM 1674 C CA . ALA A 1 220 ? -4.809 8.745 -5.973 1.00 85.19 220 ALA A CA 1
ATOM 1675 C C . ALA A 1 220 ? -6.055 9.578 -5.641 1.00 85.19 220 ALA A C 1
ATOM 1677 O O . ALA A 1 220 ? -6.170 10.723 -6.070 1.00 85.19 220 ALA A O 1
ATOM 1678 N N . ASP A 1 221 ? -6.957 9.018 -4.834 1.00 91.69 221 ASP A N 1
ATOM 1679 C CA . ASP A 1 221 ? -8.063 9.760 -4.212 1.00 91.69 221 ASP A CA 1
ATOM 1680 C C . ASP A 1 221 ? -7.570 10.560 -2.996 1.00 91.69 221 ASP A C 1
ATOM 1682 O O . ASP A 1 221 ? -8.169 11.565 -2.617 1.00 91.69 221 ASP A O 1
ATOM 1686 N N . PHE A 1 222 ? -6.448 10.134 -2.406 1.00 89.56 222 PHE A N 1
ATOM 1687 C CA . PHE A 1 222 ? -5.765 10.841 -1.329 1.00 89.56 222 PHE A CA 1
ATOM 1688 C C . PHE A 1 222 ? -4.246 10.856 -1.550 1.00 89.56 222 PHE A C 1
ATOM 1690 O O . PHE A 1 222 ? -3.552 9.859 -1.346 1.00 89.56 222 PHE A O 1
ATOM 1697 N N . ALA A 1 223 ? -3.724 12.000 -1.994 1.00 90.50 223 ALA A N 1
ATOM 1698 C CA . ALA A 1 223 ? -2.298 12.194 -2.237 1.00 90.50 223 ALA A CA 1
ATOM 1699 C C . ALA A 1 223 ? -1.612 12.790 -1.000 1.00 90.50 223 ALA A C 1
ATOM 1701 O O . ALA A 1 223 ? -1.931 13.898 -0.577 1.00 90.50 223 ALA A O 1
ATOM 1702 N N . ILE A 1 224 ? -0.636 12.070 -0.450 1.00 88.19 224 ILE A N 1
ATOM 1703 C CA . ILE A 1 224 ? 0.107 12.464 0.749 1.00 88.19 224 ILE A CA 1
ATOM 1704 C C . ILE A 1 224 ? 1.469 13.003 0.313 1.00 88.19 224 ILE A C 1
ATOM 1706 O O . ILE A 1 224 ? 2.314 12.255 -0.189 1.00 88.19 224 ILE A O 1
ATOM 1710 N N . GLN A 1 225 ? 1.665 14.313 0.465 1.00 85.12 225 GLN A N 1
ATOM 1711 C CA . GLN A 1 225 ? 2.846 15.033 -0.034 1.00 85.12 225 GLN A CA 1
ATOM 1712 C C . GLN A 1 225 ? 3.812 15.487 1.074 1.00 85.12 225 GLN A C 1
ATOM 1714 O O . GLN A 1 225 ? 4.914 15.954 0.771 1.00 85.12 225 GLN A O 1
ATOM 1719 N N . ASP A 1 226 ? 3.421 15.333 2.340 1.00 78.88 226 ASP A N 1
ATOM 1720 C CA . ASP A 1 226 ? 4.153 15.865 3.489 1.00 78.88 226 ASP A CA 1
ATOM 1721 C C . ASP A 1 226 ? 5.580 15.337 3.614 1.00 78.88 226 ASP A C 1
ATOM 1723 O O . ASP A 1 226 ? 5.866 14.156 3.405 1.00 78.88 226 ASP A O 1
ATOM 1727 N N . SER A 1 227 ? 6.480 16.232 4.026 1.00 67.31 227 SER A N 1
ATOM 1728 C CA . SER A 1 227 ? 7.889 15.924 4.283 1.00 67.31 227 SER A CA 1
ATOM 1729 C C . SER A 1 227 ? 8.124 15.142 5.571 1.00 67.31 227 SER A C 1
ATOM 1731 O O . SER A 1 227 ? 9.159 14.490 5.692 1.00 67.31 227 SER A O 1
ATOM 1733 N N . GLU A 1 228 ? 7.194 15.200 6.526 1.00 83.38 228 GLU A N 1
ATOM 1734 C CA . GLU A 1 228 ? 7.313 14.507 7.808 1.00 83.38 228 GLU A CA 1
ATOM 1735 C C . GLU A 1 228 ? 6.522 13.198 7.809 1.00 83.38 228 GLU A C 1
ATOM 1737 O O . GLU A 1 228 ? 5.293 13.190 7.905 1.00 83.38 228 GLU A O 1
ATOM 1742 N N . SER A 1 229 ? 7.243 12.074 7.776 1.00 79.88 229 SER A N 1
ATOM 1743 C CA . SER A 1 229 ? 6.680 10.719 7.696 1.00 79.88 229 SER A CA 1
ATOM 1744 C C . SER A 1 229 ? 5.635 10.425 8.786 1.00 79.88 229 SER A C 1
ATOM 1746 O O . SER A 1 229 ? 4.675 9.700 8.542 1.00 79.88 229 SER A O 1
ATOM 1748 N N . SER A 1 230 ? 5.780 11.005 9.983 1.00 84.62 230 SER A N 1
ATOM 1749 C CA . SER A 1 230 ? 4.841 10.811 11.098 1.00 84.62 230 SER A CA 1
ATOM 1750 C C . SER A 1 230 ? 3.486 11.485 10.873 1.00 84.62 230 SER A C 1
ATOM 1752 O O . SER A 1 230 ? 2.459 10.864 11.140 1.00 84.62 230 SER A O 1
ATOM 1754 N N . ASN A 1 231 ? 3.461 12.730 10.386 1.00 85.69 231 ASN A N 1
ATOM 1755 C CA . ASN A 1 231 ? 2.204 13.437 10.110 1.00 85.69 231 ASN A CA 1
ATOM 1756 C C . ASN A 1 231 ? 1.519 12.812 8.891 1.00 85.69 231 ASN A C 1
ATOM 1758 O O . ASN A 1 231 ? 0.353 12.439 8.977 1.00 85.69 231 ASN A O 1
ATOM 1762 N N . ALA A 1 232 ? 2.301 12.525 7.845 1.00 84.50 232 ALA A N 1
ATOM 1763 C CA . ALA A 1 232 ? 1.858 11.820 6.647 1.00 84.50 232 ALA A CA 1
ATOM 1764 C C . ALA A 1 232 ? 1.125 10.502 6.969 1.00 84.50 232 ALA A C 1
ATOM 1766 O O . ALA A 1 232 ? 0.049 10.222 6.436 1.00 84.50 232 ALA A O 1
ATOM 1767 N N . VAL A 1 233 ? 1.687 9.679 7.865 1.00 89.06 233 VAL A N 1
ATOM 1768 C CA . VAL A 1 233 ? 1.056 8.417 8.280 1.00 89.06 233 VAL A CA 1
ATOM 1769 C C . VAL A 1 233 ? -0.189 8.664 9.129 1.00 89.06 233 VAL A C 1
ATOM 1771 O O . VAL A 1 233 ? -1.202 8.009 8.892 1.00 89.06 233 VAL A O 1
ATOM 1774 N N . ARG A 1 234 ? -0.172 9.607 10.080 1.00 88.50 234 ARG A N 1
ATOM 1775 C CA . ARG A 1 234 ? -1.369 9.926 10.884 1.00 88.50 234 ARG A CA 1
ATOM 1776 C C . ARG A 1 234 ? -2.530 10.392 10.012 1.00 88.50 234 ARG A C 1
ATOM 1778 O O . ARG A 1 234 ? -3.650 9.922 10.210 1.00 88.50 234 ARG A O 1
ATOM 1785 N N . ASP A 1 235 ? -2.259 11.241 9.031 1.00 87.69 235 ASP A N 1
ATOM 1786 C CA . ASP A 1 235 ? -3.262 11.741 8.095 1.00 87.69 235 ASP A CA 1
ATOM 1787 C C . ASP A 1 235 ? -3.819 10.613 7.230 1.00 87.69 235 ASP A C 1
ATOM 1789 O O . ASP A 1 235 ? -5.038 10.500 7.072 1.00 87.69 235 ASP A O 1
ATOM 1793 N N . CYS A 1 236 ? -2.949 9.709 6.766 1.00 89.62 236 CYS A N 1
ATOM 1794 C CA . CYS A 1 236 ? -3.354 8.490 6.073 1.00 89.62 236 CYS A CA 1
ATOM 1795 C C . CYS A 1 236 ? -4.287 7.629 6.933 1.00 89.62 236 CYS A C 1
ATOM 1797 O O . CYS A 1 236 ? -5.360 7.243 6.473 1.00 89.62 236 CYS A O 1
ATOM 1799 N N . ILE A 1 237 ? -3.923 7.338 8.186 1.00 89.69 237 ILE A N 1
ATOM 1800 C CA . ILE A 1 237 ? -4.754 6.534 9.095 1.00 89.69 237 ILE A CA 1
ATOM 1801 C C . ILE A 1 237 ? -6.081 7.235 9.399 1.00 89.69 237 ILE A C 1
ATOM 1803 O O . ILE A 1 237 ? -7.135 6.593 9.412 1.00 89.69 237 ILE A O 1
ATOM 1807 N N . GLY A 1 238 ? -6.054 8.550 9.615 1.00 87.94 238 GLY A N 1
ATOM 1808 C CA . GLY A 1 238 ? -7.251 9.360 9.811 1.00 87.94 238 GLY A CA 1
ATOM 1809 C C . GLY A 1 238 ? -8.190 9.291 8.607 1.00 87.94 238 GLY A C 1
ATOM 1810 O O . GLY A 1 238 ? -9.399 9.141 8.782 1.00 87.94 238 GLY A O 1
ATOM 1811 N N . TRP A 1 239 ? -7.643 9.343 7.392 1.00 89.75 239 TRP A N 1
ATOM 1812 C CA . TRP A 1 239 ? -8.405 9.182 6.158 1.00 89.75 239 TRP A CA 1
ATOM 1813 C C . TRP A 1 239 ? -8.963 7.762 6.005 1.00 89.75 239 TRP A C 1
ATOM 1815 O O . TRP A 1 239 ? -10.171 7.620 5.842 1.00 89.75 239 TRP A O 1
ATOM 1825 N N . VAL A 1 240 ? -8.147 6.715 6.187 1.00 88.06 240 VAL A N 1
ATOM 1826 C CA . VAL A 1 240 ? -8.586 5.302 6.156 1.00 88.06 240 VAL A CA 1
ATOM 1827 C C . VAL A 1 240 ? -9.777 5.067 7.089 1.00 88.06 240 VAL A C 1
ATOM 1829 O O . VAL A 1 240 ? -10.759 4.442 6.696 1.00 88.06 240 VAL A O 1
ATOM 1832 N N . ARG A 1 241 ? -9.735 5.608 8.313 1.00 87.12 241 ARG A N 1
ATOM 1833 C CA . ARG A 1 241 ? -10.826 5.470 9.295 1.00 87.12 241 ARG A CA 1
ATOM 1834 C C . ARG A 1 241 ? -12.133 6.139 8.865 1.00 87.12 241 ARG A C 1
ATOM 1836 O O . ARG A 1 241 ? -13.190 5.670 9.276 1.00 87.12 241 ARG A O 1
ATOM 1843 N N . ARG A 1 242 ? -12.071 7.222 8.083 1.00 86.88 242 ARG A N 1
ATOM 1844 C CA . ARG A 1 242 ? -13.257 7.911 7.543 1.00 86.88 242 ARG A CA 1
ATOM 1845 C C . ARG A 1 242 ? -13.811 7.205 6.310 1.00 86.88 242 ARG A C 1
ATOM 1847 O O . ARG A 1 242 ? -15.023 7.134 6.153 1.00 86.88 242 ARG A O 1
ATOM 1854 N N . THR A 1 243 ? -12.928 6.687 5.462 1.00 82.62 243 THR A N 1
ATOM 1855 C CA . THR A 1 243 ? -13.284 6.041 4.192 1.00 82.62 243 THR A CA 1
ATOM 1856 C C . THR A 1 243 ? -13.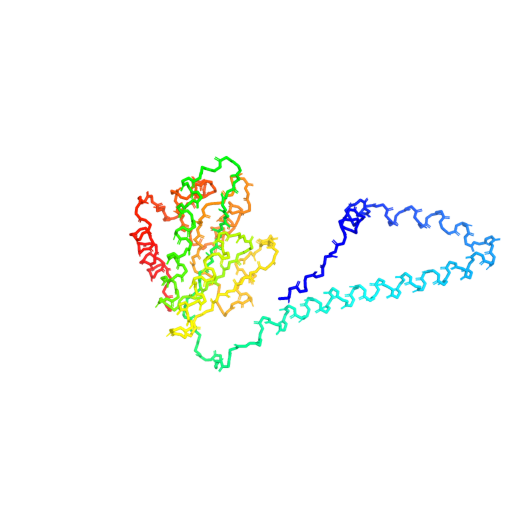811 4.617 4.389 1.00 82.62 243 THR A C 1
ATOM 1858 O O . THR A 1 243 ? -14.621 4.146 3.598 1.00 82.62 243 THR A O 1
ATOM 1861 N N . ALA A 1 244 ? -13.400 3.940 5.463 1.00 67.75 244 ALA A N 1
ATOM 1862 C CA . ALA A 1 244 ? -13.832 2.590 5.805 1.00 67.75 244 ALA A CA 1
ATOM 1863 C C . ALA A 1 244 ? -14.706 2.591 7.078 1.00 67.75 244 ALA A C 1
ATOM 1865 O O . ALA A 1 244 ? -14.163 2.470 8.185 1.00 67.75 244 ALA A O 1
ATOM 1866 N N . PRO A 1 245 ? -16.043 2.733 6.984 1.00 58.94 245 PRO A N 1
ATOM 1867 C CA . PRO A 1 245 ? -16.911 2.557 8.148 1.00 58.94 245 PRO A CA 1
ATOM 1868 C C . PRO A 1 245 ? -16.732 1.144 8.736 1.00 58.94 245 PRO A C 1
ATOM 1870 O O . PRO A 1 245 ? -16.430 0.202 8.004 1.00 58.94 245 PRO A O 1
ATOM 1873 N N . ALA A 1 246 ? -16.793 1.042 10.069 1.00 58.22 246 ALA A N 1
ATOM 1874 C CA . ALA A 1 246 ? -16.610 -0.218 10.805 1.00 58.22 246 ALA A CA 1
ATOM 1875 C C . ALA A 1 246 ? -17.768 -1.199 10.547 1.00 58.22 246 ALA A C 1
ATOM 1877 O O . ALA A 1 246 ? -18.905 -0.702 10.399 1.00 58.22 246 ALA A O 1
#

pLDDT: mean 71.39, std 22.46, range [29.89, 96.94]

Sequence (246 aa):
MDDWCQVPLEILHWIDTNKWGFGIATSVLGGIVLLAVPALRRQLTNTWRVVRERSLNCISFVRSLTLTTKSSLYRDTGTDPAEVPSRAVWVAGSYGDDSTSDQEKKFAGQVARLLGSELAKANITVVVGESDVLYELCNTYRRVSNLHGGARALMVHGSLRHEDPVGFLGSLLVRPPTVLIVIGGQIGGRTIEEARLARQSNVPVAAFIRSGGAATKVLADFAIQDSESSNAVRDCIGWVRRTAPA

Foldseek 3Di:
DDDDDDDPVVVVVVVVVCPPPDPPPCPPVVVVVCVPDPVVVVVVVVVVVVVVVVVVVVVVVVVVVVVCVVVVVPDDDPDDPVLAQQAEEEEEEELADPPRDPQLSVLLLLLLLLLLQVCLVVLYAYEYEDYPSPVSNQVNNVVNNVVVDRYYYHYDYDACPDLQSQVVCVVVGVGGHQAYEYAAYYAVDRSQVVLVNCVVVVRAYEAACSSYHSSVVHPHPHYQDDPDSNVSSVVVVVVSPVSRDD

Secondary structure (DSSP, 8-state):
--------HHHHHHHHHTTTTTTTHHHHHHHHHTTT-HHHHHHHHHHHHHHHHHHHHHHHHHHHHHHHHHHHTSSS----TTS--S-EEEEEEE---TTS-HHHHHHHHHHHHHHHHHHHHTT-EEEE-S-HHHHHHHHHHHHHHHHH-S--EEE--S----S-HHHHHHHHSSS--SEEEEEE--TTSHHHHHHHHHHHTT--EEEEGGG-GGGGTS--SEEE--S-HHHHHHHHHHHHHHHS--